Protein AF-A0A9P4H9P3-F1 (afdb_monomer_lite)

pLDDT: mean 84.31, std 19.68, range [30.16, 98.75]

Sequence (235 aa):
RPQPEQFTAPTSAATSVSHQRNEAIQPAGSAAPTTEPVLHFANYAEALAGFASREVAHNWQSPRDDQTIPKTQKDRAKYIIQLLAAFMNISACHDSDTVKSFQVRWANIANSQSAYTREQMETVCWKLLDIAIALHERGPVVLNIFDDAKLATVRKSRNFTFAERIQYICELLRLSKSRCETLLGWDDMDMTVAAPAQMISMAKTNKKQNVKRQEYLLKGRAKLKNQGEQAGDEE

Radius of gyration: 29.59 Å; chains: 1; bounding box: 88×65×74 Å

Structure (mmCIF, N/CA/C/O backbone):
data_AF-A0A9P4H9P3-F1
#
_entry.id   AF-A0A9P4H9P3-F1
#
loop_
_atom_site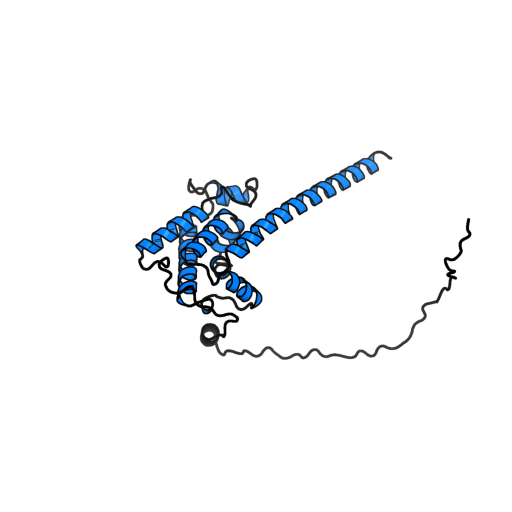.group_PDB
_atom_site.id
_atom_site.type_symbol
_atom_site.label_atom_id
_atom_site.label_alt_id
_atom_site.label_comp_id
_atom_site.label_asym_id
_atom_site.label_entity_id
_atom_site.label_seq_id
_atom_site.pdbx_PDB_ins_code
_atom_site.Cartn_x
_atom_site.Cartn_y
_atom_site.Cartn_z
_atom_site.occupancy
_atom_site.B_iso_or_equiv
_atom_site.auth_seq_id
_atom_site.auth_comp_id
_atom_site.auth_asym_id
_atom_site.auth_atom_id
_atom_site.pdbx_PDB_model_num
ATOM 1 N N . ARG A 1 1 ? 64.745 -41.785 -13.938 1.00 38.28 1 ARG A N 1
ATOM 2 C CA . ARG A 1 1 ? 64.240 -40.390 -14.028 1.00 38.28 1 ARG A CA 1
ATOM 3 C C . ARG A 1 1 ? 63.881 -40.141 -15.496 1.00 38.28 1 ARG A C 1
ATOM 5 O O . ARG A 1 1 ? 64.636 -40.633 -16.323 1.00 38.28 1 ARG A O 1
ATOM 12 N N . PRO A 1 2 ? 62.711 -39.563 -15.806 1.00 40.03 2 PRO A N 1
ATOM 13 C CA . PRO A 1 2 ? 61.792 -40.127 -16.803 1.00 40.03 2 PRO A CA 1
ATOM 14 C C . PRO A 1 2 ? 61.653 -39.289 -18.098 1.00 40.03 2 PRO A C 1
ATOM 16 O O . PRO A 1 2 ? 62.048 -38.129 -18.127 1.00 40.03 2 PRO A O 1
ATOM 19 N N . GLN A 1 3 ? 61.067 -39.905 -19.134 1.00 36.62 3 GLN A N 1
ATOM 20 C CA . GLN A 1 3 ? 60.224 -39.282 -20.185 1.00 36.62 3 GLN A CA 1
ATOM 21 C C . GLN A 1 3 ? 58.900 -38.798 -19.536 1.00 36.62 3 GLN A C 1
ATOM 23 O O . GLN A 1 3 ? 58.552 -39.384 -18.506 1.00 36.62 3 GLN A O 1
ATOM 28 N N . PRO A 1 4 ? 58.149 -37.790 -20.047 1.00 43.84 4 PRO A N 1
ATOM 29 C CA . PRO A 1 4 ? 57.174 -38.086 -21.118 1.00 43.84 4 PRO A CA 1
ATOM 30 C C . PRO A 1 4 ? 56.737 -36.928 -22.065 1.00 43.84 4 PRO A C 1
ATOM 32 O O . PRO A 1 4 ? 56.701 -35.762 -21.688 1.00 43.84 4 PRO A O 1
ATOM 35 N N . GLU A 1 5 ? 56.372 -37.352 -23.287 1.00 35.88 5 GLU A N 1
ATOM 36 C CA . GLU A 1 5 ? 55.112 -37.098 -24.038 1.00 35.88 5 GLU A CA 1
ATOM 37 C C . GLU A 1 5 ? 54.733 -35.663 -24.478 1.00 35.88 5 GLU A C 1
ATOM 39 O O . GLU A 1 5 ? 54.700 -34.741 -23.678 1.00 35.88 5 GLU A O 1
ATOM 44 N N . GLN A 1 6 ? 54.529 -35.333 -25.765 1.00 31.78 6 GLN A N 1
ATOM 45 C CA . GLN A 1 6 ? 53.664 -35.853 -26.853 1.00 31.78 6 GLN A CA 1
ATOM 46 C C . GLN A 1 6 ? 52.288 -35.152 -26.989 1.00 31.78 6 GLN A C 1
ATOM 48 O O . GLN A 1 6 ? 51.526 -35.088 -26.036 1.00 31.78 6 GLN A O 1
ATOM 53 N N . PHE A 1 7 ? 51.986 -34.767 -28.249 1.00 30.16 7 PHE A N 1
ATOM 54 C CA . PHE A 1 7 ? 50.669 -34.510 -28.887 1.00 30.16 7 PHE A CA 1
ATOM 55 C C . PHE A 1 7 ? 49.890 -33.238 -28.480 1.00 30.16 7 PHE A C 1
ATOM 57 O O . PHE A 1 7 ? 49.886 -32.853 -27.325 1.00 30.16 7 PHE A O 1
ATOM 64 N N . THR A 1 8 ? 49.124 -32.516 -29.311 1.00 34.66 8 THR A N 1
ATOM 65 C CA . THR A 1 8 ? 48.865 -32.348 -30.765 1.00 34.66 8 THR A CA 1
ATOM 66 C C . THR A 1 8 ? 47.925 -31.133 -30.861 1.00 34.66 8 THR A C 1
ATOM 68 O O . THR A 1 8 ? 47.094 -30.962 -29.971 1.00 34.66 8 THR A O 1
ATOM 71 N N . ALA A 1 9 ? 47.947 -30.352 -31.945 1.00 35.44 9 ALA A N 1
ATOM 72 C CA . ALA A 1 9 ? 46.797 -29.517 -32.317 1.00 35.44 9 ALA A CA 1
ATOM 73 C C . ALA A 1 9 ? 46.625 -29.480 -33.849 1.00 35.44 9 ALA A C 1
ATOM 75 O O . ALA A 1 9 ? 47.634 -29.465 -34.557 1.00 35.44 9 ALA A O 1
ATOM 76 N N . PRO A 1 10 ? 45.383 -29.534 -34.368 1.00 39.59 10 PRO A N 1
ATOM 77 C CA . PRO A 1 10 ? 45.119 -30.029 -35.711 1.00 39.59 10 PRO A CA 1
ATOM 78 C C . PRO A 1 10 ? 44.980 -28.945 -36.787 1.00 39.59 10 PRO A C 1
ATOM 80 O O . PRO A 1 10 ? 44.609 -27.799 -36.546 1.00 39.59 10 PRO A O 1
ATOM 83 N N . THR A 1 11 ? 45.218 -29.418 -38.006 1.00 34.34 11 THR A N 1
ATOM 84 C CA . THR A 1 11 ? 44.880 -28.892 -39.328 1.00 34.34 11 THR A CA 1
ATOM 85 C C . THR A 1 11 ? 43.468 -28.299 -39.427 1.00 34.34 11 THR A C 1
ATOM 87 O O . THR A 1 11 ? 42.489 -28.925 -39.021 1.00 34.34 11 THR A O 1
ATOM 90 N N . SER A 1 12 ? 43.326 -27.156 -40.101 1.00 33.88 12 SER A N 1
ATOM 91 C CA . SER A 1 12 ? 42.093 -26.826 -40.827 1.00 33.88 12 SER A CA 1
ATOM 92 C C . SER A 1 12 ? 42.421 -26.111 -42.128 1.00 33.88 12 SER A C 1
ATOM 94 O O . SER A 1 12 ? 42.982 -25.019 -42.151 1.00 33.88 12 SER A O 1
ATOM 96 N N . ALA A 1 13 ? 42.102 -26.815 -43.210 1.00 33.66 13 ALA A N 1
ATOM 97 C CA . ALA A 1 13 ? 42.210 -26.383 -44.585 1.00 33.66 13 ALA A CA 1
ATOM 98 C C . ALA A 1 13 ? 41.032 -25.474 -44.960 1.00 33.66 13 ALA A C 1
ATOM 100 O O . ALA A 1 13 ? 39.904 -25.652 -44.501 1.00 33.66 13 ALA A O 1
ATOM 101 N N . ALA A 1 14 ? 41.322 -24.516 -45.834 1.00 35.88 14 ALA A N 1
ATOM 102 C CA . ALA A 1 14 ? 40.352 -23.666 -46.496 1.00 35.88 14 ALA A CA 1
ATOM 103 C C . ALA A 1 14 ? 39.442 -24.479 -47.429 1.00 35.88 14 ALA A C 1
ATOM 105 O O . ALA A 1 14 ? 39.910 -25.349 -48.161 1.00 35.88 14 ALA A O 1
ATOM 106 N N . THR A 1 15 ? 38.156 -24.138 -47.485 1.00 33.69 15 THR A N 1
ATOM 107 C CA . THR A 1 15 ? 37.308 -24.418 -48.651 1.00 33.69 15 THR A CA 1
ATOM 108 C C . THR A 1 15 ? 36.252 -23.323 -48.770 1.00 33.69 15 THR A C 1
ATOM 110 O O . THR A 1 15 ? 35.366 -23.189 -47.931 1.00 33.69 15 THR A O 1
ATOM 113 N N . SER A 1 16 ? 36.392 -22.517 -49.825 1.00 35.41 16 SER A N 1
ATOM 114 C CA . SER A 1 16 ? 35.342 -21.650 -50.359 1.00 35.41 16 SER A CA 1
ATOM 115 C C . SER A 1 16 ? 34.219 -22.513 -50.919 1.00 35.41 16 SER A C 1
ATOM 117 O O . SER A 1 16 ? 34.487 -23.394 -51.733 1.00 35.41 16 SER A O 1
ATOM 119 N N . VAL A 1 17 ? 32.971 -22.223 -50.550 1.00 38.69 17 VAL A N 1
ATOM 120 C CA . VAL A 1 17 ? 31.800 -22.735 -51.269 1.00 38.69 17 VAL A CA 1
ATOM 121 C C . VAL A 1 17 ? 30.866 -21.575 -51.592 1.00 38.69 17 VAL A C 1
ATOM 123 O O . VAL A 1 17 ? 30.302 -20.908 -50.728 1.00 38.69 17 VAL A O 1
ATOM 126 N N . SER A 1 18 ? 30.762 -21.354 -52.894 1.00 38.47 18 SER A N 1
ATOM 127 C CA . SER A 1 18 ? 29.833 -20.516 -53.632 1.00 38.47 18 SER A CA 1
ATOM 128 C C . SER A 1 18 ? 28.373 -20.734 -53.228 1.00 38.47 18 SER A C 1
ATOM 130 O O . SER A 1 18 ? 27.871 -21.855 -53.236 1.00 38.47 18 SER A O 1
ATOM 132 N N . HIS A 1 19 ? 27.669 -19.637 -52.949 1.00 37.28 19 HIS A N 1
ATOM 133 C CA . HIS A 1 19 ? 26.210 -19.597 -52.904 1.00 37.28 19 HIS A CA 1
ATOM 134 C C . HIS A 1 19 ? 25.647 -19.606 -54.327 1.00 37.28 19 HIS A C 1
ATOM 136 O O . HIS A 1 19 ? 25.832 -18.646 -55.076 1.00 37.28 19 HIS A O 1
ATOM 142 N N . GLN A 1 20 ? 24.907 -20.657 -54.679 1.00 38.72 20 GLN A N 1
ATOM 143 C CA . GLN A 1 20 ? 23.994 -20.632 -55.816 1.00 38.72 20 GLN A CA 1
ATOM 144 C C . GLN A 1 20 ? 22.616 -21.156 -55.397 1.00 38.72 20 GLN A C 1
ATOM 146 O O . GLN A 1 20 ? 22.476 -22.209 -54.784 1.00 38.72 20 GLN A O 1
ATOM 151 N N . ARG A 1 21 ? 21.622 -20.317 -55.700 1.00 37.53 21 ARG A N 1
ATOM 152 C CA . ARG A 1 21 ? 20.172 -20.460 -55.533 1.00 37.53 21 ARG A CA 1
ATOM 153 C C . ARG A 1 21 ? 19.613 -21.742 -56.164 1.00 37.53 21 ARG A C 1
ATOM 155 O O . ARG A 1 21 ? 19.908 -21.991 -57.327 1.00 37.53 21 ARG A O 1
ATOM 162 N N . ASN A 1 22 ? 18.683 -22.409 -55.476 1.00 38.59 22 ASN A N 1
ATOM 163 C CA . ASN A 1 22 ? 17.251 -22.505 -55.830 1.00 38.59 22 ASN A CA 1
ATOM 164 C C . ASN A 1 22 ? 16.620 -23.720 -55.134 1.00 38.59 22 ASN A C 1
ATOM 166 O 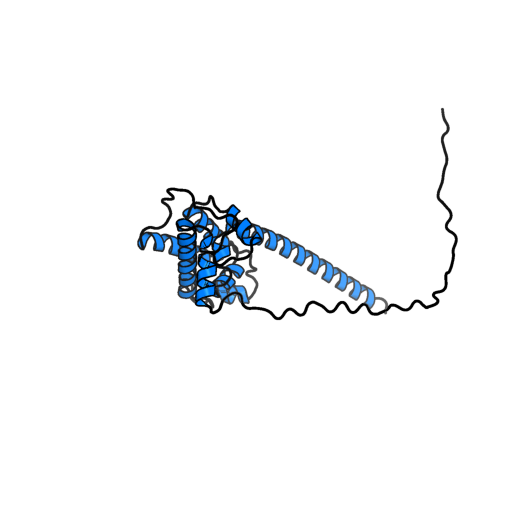O . ASN A 1 22 ? 16.807 -24.834 -55.601 1.00 38.59 22 ASN A O 1
ATOM 170 N N . GLU A 1 23 ? 15.776 -23.494 -54.126 1.00 38.56 23 GLU A N 1
ATOM 171 C CA . GLU A 1 23 ? 14.644 -24.383 -53.844 1.00 38.56 23 GLU A CA 1
ATOM 172 C C . GLU A 1 23 ? 13.423 -23.532 -53.486 1.00 38.56 23 GLU A C 1
ATOM 174 O O . GLU A 1 23 ? 13.488 -22.591 -52.691 1.00 38.56 23 GLU A O 1
ATOM 179 N N . ALA A 1 24 ? 12.318 -23.817 -54.170 1.00 43.28 24 ALA A N 1
ATOM 180 C CA . ALA A 1 24 ? 11.057 -23.111 -54.059 1.00 43.28 24 ALA A CA 1
ATOM 181 C C . ALA A 1 24 ? 10.396 -23.415 -52.708 1.00 43.28 24 ALA A C 1
ATOM 183 O O . ALA A 1 24 ? 9.881 -24.509 -52.487 1.00 43.28 24 ALA A O 1
ATOM 184 N N . ILE A 1 25 ? 10.374 -22.426 -51.815 1.00 49.50 25 ILE A N 1
ATOM 185 C CA . ILE A 1 25 ? 9.568 -22.473 -50.595 1.00 49.50 25 ILE A CA 1
ATOM 186 C C . ILE A 1 25 ? 8.125 -22.151 -50.993 1.00 49.50 25 ILE A C 1
ATOM 188 O O . ILE A 1 25 ? 7.795 -21.015 -51.336 1.00 49.50 25 ILE A O 1
ATOM 192 N N . GLN A 1 26 ? 7.268 -23.170 -50.970 1.00 50.75 26 GLN A N 1
ATOM 193 C CA . GLN A 1 26 ? 5.818 -22.996 -51.005 1.00 50.75 26 GLN A CA 1
ATOM 194 C C . GLN A 1 26 ? 5.395 -22.151 -49.789 1.00 50.75 26 GLN A C 1
ATOM 196 O O . GLN A 1 26 ? 5.819 -22.462 -48.672 1.00 50.75 26 GLN A O 1
ATOM 201 N N . PRO A 1 27 ? 4.562 -21.106 -49.938 1.00 44.38 27 PRO A N 1
ATOM 202 C CA . PRO A 1 27 ? 4.007 -20.425 -48.783 1.00 44.38 27 PRO A CA 1
ATOM 203 C C . PRO A 1 27 ? 2.946 -21.340 -48.164 1.00 44.38 27 PRO A C 1
ATOM 205 O O . PRO A 1 27 ? 1.804 -21.389 -48.617 1.00 44.38 27 PRO A O 1
ATOM 208 N N . ALA A 1 28 ? 3.325 -22.081 -47.123 1.00 47.94 28 ALA A N 1
ATOM 209 C CA . ALA A 1 28 ? 2.364 -22.685 -46.216 1.00 47.94 28 ALA A CA 1
ATOM 210 C C . ALA A 1 28 ? 1.629 -21.541 -45.507 1.00 47.94 28 ALA A C 1
ATOM 212 O O . ALA A 1 28 ? 2.094 -20.994 -44.507 1.00 47.94 28 ALA A O 1
ATOM 213 N N . GLY A 1 29 ? 0.499 -21.135 -46.085 1.00 50.03 29 GLY A N 1
ATOM 214 C CA . GLY A 1 29 ? -0.463 -20.237 -45.471 1.00 50.03 29 GLY A CA 1
ATOM 215 C C . GLY A 1 29 ? -1.032 -20.889 -44.218 1.00 50.03 29 GLY A C 1
ATOM 216 O O . GLY A 1 29 ? -2.094 -21.499 -44.254 1.00 50.03 29 GLY A O 1
ATOM 217 N N . SER A 1 30 ? -0.320 -20.760 -43.101 1.00 55.25 30 SER A N 1
ATOM 218 C CA . SER A 1 30 ? -0.895 -20.930 -41.774 1.00 55.25 30 SER A CA 1
ATOM 219 C C . SER A 1 30 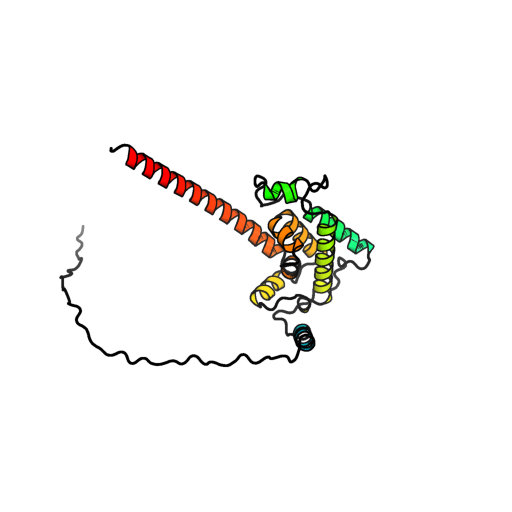? -1.825 -19.743 -41.541 1.00 55.25 30 SER A C 1
ATOM 221 O O . SER A 1 30 ? -1.426 -18.738 -40.951 1.00 55.25 30 SER A O 1
ATOM 223 N N . ALA A 1 31 ? -3.052 -19.829 -42.057 1.00 60.16 31 ALA A N 1
ATOM 224 C CA . ALA A 1 31 ? -4.117 -18.919 -41.671 1.00 60.16 31 ALA A CA 1
ATOM 225 C C . ALA A 1 31 ? -4.259 -19.004 -40.145 1.00 60.16 31 ALA A C 1
ATOM 227 O O . ALA A 1 31 ? -4.618 -20.049 -39.603 1.00 60.16 31 ALA A O 1
ATOM 228 N N . ALA A 1 32 ? -3.896 -17.926 -39.449 1.00 65.31 32 ALA A N 1
ATOM 229 C CA . ALA A 1 32 ? -4.117 -17.821 -38.017 1.00 65.31 32 ALA A CA 1
ATOM 230 C C . ALA A 1 32 ? -5.619 -18.021 -37.749 1.00 65.31 32 ALA A C 1
ATOM 232 O O . ALA A 1 32 ? -6.426 -17.414 -38.463 1.00 65.31 32 ALA A O 1
ATOM 233 N N . PRO A 1 33 ? -6.018 -18.850 -36.766 1.00 64.56 33 PRO A N 1
ATOM 234 C CA . PRO A 1 33 ? -7.423 -19.015 -36.427 1.00 64.56 33 PRO A CA 1
ATOM 235 C C . PRO A 1 33 ? -7.982 -17.648 -36.033 1.00 64.56 33 PRO A C 1
ATOM 237 O O . PRO A 1 33 ? -7.647 -17.089 -34.992 1.00 64.56 33 PRO A O 1
ATOM 240 N N . THR A 1 34 ? -8.790 -17.077 -36.923 1.00 62.41 34 THR A N 1
ATOM 241 C CA . THR A 1 34 ? -9.450 -15.787 -36.730 1.00 62.41 34 THR A CA 1
ATOM 242 C C . THR A 1 34 ? -10.750 -16.059 -35.989 1.00 62.41 34 THR A C 1
ATOM 244 O O . THR A 1 34 ? -11.841 -15.951 -36.537 1.00 62.41 34 THR A O 1
ATOM 247 N N . THR A 1 35 ? -10.640 -16.539 -34.752 1.00 80.62 35 THR A N 1
ATOM 248 C CA . THR A 1 35 ? -11.811 -16.705 -33.897 1.00 80.62 35 THR A CA 1
ATOM 249 C C . THR A 1 35 ? -12.200 -15.316 -33.419 1.00 80.62 35 THR A C 1
ATOM 251 O O . THR A 1 35 ? -11.445 -14.683 -32.678 1.00 80.62 35 THR A O 1
ATOM 254 N N . GLU A 1 36 ? -13.343 -14.813 -33.882 1.00 84.94 36 GLU A N 1
ATOM 255 C CA . GLU A 1 36 ? -13.878 -13.563 -33.354 1.00 84.94 36 GLU A CA 1
ATOM 256 C C . GLU A 1 36 ? -14.053 -13.680 -31.831 1.00 84.94 36 GLU A C 1
ATOM 258 O O . GLU A 1 36 ? -14.458 -14.736 -31.331 1.00 84.94 36 GLU A O 1
ATOM 263 N N . PRO A 1 37 ? -13.713 -12.630 -31.066 1.00 88.19 37 PRO A N 1
ATOM 264 C CA . PRO A 1 37 ? -13.823 -12.669 -29.617 1.00 88.19 37 PRO A CA 1
ATOM 265 C C . PRO A 1 37 ? -15.297 -12.785 -29.202 1.00 88.19 37 PRO A C 1
ATOM 267 O O . PRO A 1 37 ? -16.096 -11.885 -29.450 1.00 88.19 37 PRO A O 1
ATOM 270 N N . VAL A 1 38 ? -15.650 -13.886 -28.535 1.00 93.56 38 VAL A N 1
ATOM 271 C CA . VAL A 1 38 ? -16.989 -14.112 -27.970 1.00 93.56 38 VAL A CA 1
ATOM 272 C C . VAL A 1 38 ? -17.018 -13.631 -26.520 1.00 93.56 38 VAL A C 1
ATOM 274 O O . VAL A 1 38 ? -16.147 -13.982 -25.722 1.00 93.56 38 VAL A O 1
ATOM 277 N N . LEU A 1 39 ? -18.027 -12.831 -26.167 1.00 94.56 39 LEU A N 1
ATOM 278 C CA . LEU A 1 39 ? -18.226 -12.373 -24.792 1.00 94.56 39 LEU A CA 1
ATOM 279 C C . LEU A 1 39 ? -18.685 -13.530 -23.899 1.00 94.56 39 LEU A C 1
ATOM 281 O O . LEU A 1 39 ? -19.618 -14.252 -24.235 1.00 94.56 39 LEU A O 1
ATOM 285 N N . HIS A 1 40 ? -18.044 -13.671 -22.739 1.00 94.94 40 HIS A N 1
ATOM 286 C CA . HIS A 1 40 ? -18.434 -14.664 -21.736 1.00 94.94 40 HIS A CA 1
ATOM 287 C C . HIS A 1 40 ? -19.634 -14.216 -20.885 1.00 94.94 40 HIS A C 1
ATOM 289 O O . HIS A 1 40 ? -20.427 -15.049 -20.465 1.00 94.94 40 HIS A O 1
ATOM 295 N N . PHE A 1 41 ? -19.776 -12.908 -20.649 1.00 96.88 41 PHE A N 1
ATOM 296 C CA . PHE A 1 41 ? -20.855 -12.317 -19.852 1.00 96.88 41 PHE A CA 1
ATOM 297 C C . PHE A 1 41 ? -21.752 -11.443 -20.729 1.00 96.88 41 PHE A C 1
ATOM 299 O O . PHE A 1 41 ? -21.256 -10.757 -21.626 1.00 96.88 41 PHE A O 1
ATOM 306 N N . ALA A 1 42 ? -23.053 -11.405 -20.437 1.00 96.69 42 ALA A N 1
ATOM 307 C CA . ALA A 1 42 ? -24.010 -10.588 -21.178 1.00 96.69 42 ALA A CA 1
ATOM 308 C C . ALA A 1 42 ? -23.948 -9.100 -20.791 1.00 96.69 42 ALA A C 1
ATOM 310 O O . ALA A 1 42 ? -24.338 -8.236 -21.576 1.00 96.69 42 ALA A O 1
ATOM 311 N N . ASN A 1 43 ? -23.495 -8.781 -19.573 1.00 97.12 43 ASN A N 1
ATOM 312 C CA . ASN A 1 43 ? -23.385 -7.407 -19.078 1.00 97.12 43 ASN A CA 1
ATOM 313 C C . ASN A 1 43 ? -22.395 -7.278 -17.903 1.00 97.12 43 ASN A C 1
ATOM 315 O O . ASN A 1 43 ? -21.879 -8.259 -17.369 1.00 97.12 43 ASN A O 1
ATOM 319 N N . TYR A 1 44 ? -22.148 -6.035 -17.480 1.00 96.19 44 TYR A N 1
ATOM 320 C CA . TYR A 1 44 ? -21.215 -5.723 -16.395 1.00 96.19 44 TYR A CA 1
ATOM 321 C C . TYR A 1 44 ? -21.648 -6.270 -15.025 1.00 96.19 44 TYR A C 1
ATOM 323 O O . TYR A 1 44 ? -20.800 -6.702 -14.249 1.00 96.19 44 TYR A O 1
ATOM 331 N N . ALA A 1 45 ? -22.949 -6.285 -14.718 1.00 97.31 45 ALA A N 1
ATOM 332 C CA . ALA A 1 45 ? -23.435 -6.801 -13.438 1.00 97.31 45 ALA A CA 1
ATOM 333 C C . ALA A 1 45 ? -23.180 -8.312 -13.312 1.00 97.31 45 ALA A C 1
ATOM 335 O O . ALA A 1 45 ? -22.749 -8.777 -12.258 1.00 97.31 45 ALA A O 1
ATOM 336 N N . GLU A 1 46 ? -23.369 -9.062 -14.399 1.00 97.31 46 GLU A N 1
ATOM 337 C CA . GLU A 1 46 ? -23.036 -10.486 -14.467 1.00 97.31 46 GLU A CA 1
ATOM 338 C C . GLU A 1 46 ? -21.524 -10.724 -14.340 1.00 97.31 46 GLU A C 1
ATOM 340 O O . GLU A 1 46 ? -21.102 -11.589 -13.574 1.00 97.31 46 GLU A O 1
ATOM 345 N N . ALA A 1 47 ? -20.698 -9.901 -14.996 1.00 95.56 47 ALA A N 1
ATOM 346 C CA . ALA A 1 47 ? -19.243 -9.969 -14.856 1.00 95.56 47 ALA A CA 1
ATOM 347 C C . ALA A 1 47 ? -18.780 -9.713 -13.407 1.00 95.56 47 ALA A C 1
ATOM 349 O O . ALA A 1 47 ? -17.900 -10.412 -12.902 1.00 95.56 47 ALA A O 1
ATOM 350 N N . LEU A 1 48 ? -19.394 -8.751 -12.708 1.00 92.81 48 LEU A N 1
ATOM 351 C CA . LEU A 1 48 ? -19.129 -8.498 -11.288 1.00 92.81 48 LEU A CA 1
ATOM 352 C C . LEU A 1 48 ? -19.576 -9.657 -10.392 1.00 92.81 48 LEU A C 1
ATOM 354 O O . LEU A 1 48 ? -18.867 -10.001 -9.446 1.00 92.81 48 LEU A O 1
ATOM 358 N N . ALA A 1 49 ? -20.725 -10.271 -10.685 1.00 93.56 49 ALA A N 1
ATOM 359 C CA . ALA A 1 49 ? -21.194 -11.446 -9.957 1.00 93.56 49 ALA A CA 1
ATOM 360 C C . ALA A 1 49 ? -20.222 -12.623 -10.135 1.00 93.56 49 ALA A C 1
ATOM 362 O O . ALA A 1 49 ? -19.798 -13.212 -9.141 1.00 93.56 49 ALA A O 1
ATOM 363 N N . GLY A 1 50 ? -19.788 -12.887 -11.373 1.00 93.00 50 GLY A N 1
ATOM 364 C CA . GLY A 1 50 ? -18.774 -13.899 -11.676 1.00 93.00 50 GLY A CA 1
ATOM 365 C C . GLY A 1 50 ? -17.437 -13.621 -10.984 1.00 93.00 50 GLY A C 1
ATOM 366 O O . GLY A 1 50 ? -16.810 -14.532 -10.446 1.00 93.00 50 GLY A O 1
ATOM 367 N N . PHE A 1 51 ? -17.022 -12.353 -10.913 1.00 90.38 51 PHE A N 1
ATOM 368 C CA . PHE A 1 51 ? -15.833 -11.943 -10.167 1.00 90.38 51 PHE A CA 1
ATOM 369 C C . PHE A 1 51 ? -15.961 -12.188 -8.656 1.00 90.38 51 PHE A C 1
ATOM 371 O O . PHE A 1 51 ? -15.001 -12.633 -8.020 1.00 90.38 51 PHE A O 1
ATOM 378 N N . ALA A 1 52 ? -17.126 -11.904 -8.071 1.00 88.12 52 ALA A N 1
ATOM 379 C CA . ALA A 1 52 ? -17.382 -12.104 -6.647 1.00 88.12 52 ALA A CA 1
ATOM 380 C C . ALA A 1 52 ? -17.429 -13.592 -6.260 1.00 88.12 52 ALA A C 1
ATOM 382 O O . ALA A 1 52 ? -17.033 -13.941 -5.149 1.00 88.12 52 ALA A O 1
ATOM 383 N N . SER A 1 53 ? -17.871 -14.463 -7.173 1.00 89.12 53 SER A N 1
ATOM 384 C CA . SER A 1 53 ? -17.927 -15.918 -6.978 1.00 89.12 53 SER A CA 1
ATOM 385 C C . SER A 1 53 ? -16.689 -16.664 -7.481 1.00 89.12 53 SER A C 1
ATOM 387 O O . SER A 1 53 ? -16.706 -17.894 -7.539 1.00 89.12 53 SER A O 1
ATOM 389 N N . ARG A 1 54 ? -15.633 -15.954 -7.896 1.00 91.56 54 ARG A N 1
ATOM 390 C CA . ARG A 1 54 ? -14.456 -16.588 -8.496 1.00 91.56 54 ARG A CA 1
ATOM 391 C C . ARG A 1 54 ? -13.718 -17.473 -7.496 1.00 91.56 54 ARG A C 1
ATOM 393 O O . ARG A 1 54 ? -13.601 -17.147 -6.312 1.00 91.56 54 ARG A O 1
ATOM 400 N N . GLU A 1 55 ? -13.128 -18.548 -8.003 1.00 90.69 55 GLU A N 1
ATOM 401 C CA . GLU A 1 55 ? -12.155 -19.311 -7.237 1.00 90.69 55 GLU A CA 1
ATOM 402 C C . GLU A 1 55 ? -10.852 -18.512 -7.146 1.00 90.69 55 GLU A C 1
ATOM 404 O O . GLU A 1 55 ? -10.273 -18.109 -8.153 1.00 90.69 55 GLU A O 1
ATOM 409 N N . VAL A 1 56 ? -10.400 -18.244 -5.922 1.00 90.25 56 VAL A N 1
ATOM 410 C CA . VAL A 1 56 ? -9.134 -17.550 -5.689 1.00 90.25 56 VAL A CA 1
ATOM 411 C C . VAL A 1 56 ? -8.084 -18.578 -5.335 1.00 90.25 56 VAL A C 1
ATOM 413 O O . VAL A 1 56 ? -8.112 -19.163 -4.245 1.00 90.25 56 VAL A O 1
ATOM 416 N N . ALA A 1 57 ? -7.132 -18.765 -6.250 1.00 81.56 57 ALA A N 1
ATOM 417 C CA . ALA A 1 57 ? -5.951 -19.564 -5.995 1.00 81.56 57 ALA A CA 1
ATOM 418 C C . ALA A 1 57 ? -5.328 -19.122 -4.666 1.00 81.56 57 ALA A C 1
ATOM 420 O O . ALA A 1 57 ? -5.116 -17.935 -4.407 1.00 81.56 57 ALA A O 1
ATOM 421 N N . HIS A 1 58 ? -5.064 -20.095 -3.795 1.00 83.81 58 HIS A N 1
ATOM 422 C CA . HIS A 1 58 ? -4.504 -19.860 -2.469 1.00 83.81 58 HIS A CA 1
ATOM 423 C C . HIS A 1 58 ? -5.382 -19.083 -1.486 1.00 83.81 58 HIS A C 1
ATOM 425 O O . HIS A 1 58 ? -4.815 -18.477 -0.573 1.00 83.81 58 HIS A O 1
ATOM 431 N N . ASN A 1 59 ? -6.711 -19.136 -1.607 1.00 87.75 59 ASN A N 1
ATOM 432 C CA . ASN A 1 59 ? -7.609 -18.542 -0.620 1.00 87.75 59 ASN A CA 1
ATOM 433 C C . ASN A 1 59 ? -7.206 -18.916 0.824 1.00 87.75 59 ASN A C 1
ATOM 435 O O . ASN A 1 59 ? -6.760 -20.036 1.104 1.00 87.75 59 ASN A O 1
ATOM 439 N N . TRP A 1 60 ? -7.286 -17.948 1.733 1.00 90.62 60 TRP A N 1
ATOM 440 C CA . TRP A 1 60 ? -6.856 -18.097 3.121 1.00 90.62 60 TRP A CA 1
ATOM 441 C C . TRP A 1 60 ? -7.704 -17.225 4.041 1.00 90.62 60 TRP A C 1
ATOM 443 O O . TRP A 1 60 ? -8.228 -16.193 3.631 1.00 90.62 60 TRP A O 1
ATOM 453 N N . GLN A 1 61 ? -7.814 -17.652 5.295 1.00 85.81 61 GLN A N 1
ATOM 454 C CA . GLN A 1 61 ? -8.384 -16.848 6.370 1.00 85.81 61 GLN A CA 1
ATOM 455 C C . GLN A 1 61 ? -7.250 -16.287 7.219 1.00 85.81 61 GLN A C 1
ATOM 457 O O . GLN A 1 61 ? -6.265 -16.992 7.464 1.00 85.81 61 GLN A O 1
ATOM 462 N N . SER A 1 62 ? -7.383 -15.029 7.640 1.00 82.19 62 SER A N 1
ATOM 463 C CA . SER A 1 62 ? -6.463 -14.417 8.600 1.00 82.19 62 SER A CA 1
ATOM 464 C C . SER A 1 62 ? -6.354 -15.233 9.887 1.00 82.19 62 SER A C 1
ATOM 466 O O . SER A 1 62 ? -7.250 -16.035 10.181 1.00 82.19 62 SER A O 1
ATOM 468 N N . PRO A 1 63 ? -5.273 -15.033 10.671 1.00 85.88 63 PRO A N 1
ATOM 469 C CA . PRO A 1 63 ? -5.143 -15.639 11.989 1.00 85.88 63 PRO A CA 1
ATOM 470 C C . PRO A 1 63 ? -6.438 -15.484 12.796 1.00 85.88 63 PRO A C 1
ATOM 472 O O . PRO A 1 63 ? -6.985 -14.383 12.901 1.00 85.88 63 PRO A O 1
ATOM 475 N N . ARG A 1 64 ? -6.949 -16.602 13.327 1.00 75.94 64 ARG A N 1
ATOM 476 C CA . ARG A 1 64 ? -8.158 -16.596 14.160 1.00 75.94 64 ARG A CA 1
ATOM 477 C C . ARG A 1 64 ? -7.908 -15.751 15.411 1.00 75.94 64 ARG A C 1
ATOM 479 O O . ARG A 1 64 ? -6.805 -15.756 15.949 1.00 75.94 64 ARG A O 1
ATOM 486 N N . ASP A 1 65 ? -8.944 -15.039 15.845 1.00 86.06 65 ASP A N 1
ATOM 487 C CA . ASP A 1 65 ? -8.965 -14.233 17.074 1.00 86.06 65 ASP A CA 1
ATOM 488 C C . ASP A 1 65 ? -8.005 -13.033 17.115 1.00 86.06 65 ASP A C 1
ATOM 490 O O . ASP A 1 65 ? -7.595 -12.589 18.190 1.00 86.06 65 ASP A O 1
ATOM 494 N N . ASP A 1 66 ? -7.703 -12.446 15.957 1.00 91.88 66 ASP A N 1
ATOM 495 C CA . ASP A 1 66 ? -6.934 -11.208 15.867 1.00 91.88 66 ASP A CA 1
ATOM 496 C C . ASP A 1 66 ? -7.681 -10.010 16.491 1.00 91.88 66 ASP A C 1
ATOM 498 O O . ASP A 1 66 ? -8.518 -9.352 15.868 1.00 91.88 66 ASP A O 1
ATOM 502 N N . GLN A 1 67 ? -7.351 -9.699 17.747 1.00 93.88 67 GLN A N 1
ATOM 503 C CA . GLN A 1 67 ? -7.943 -8.580 18.489 1.00 93.88 67 GLN A CA 1
ATOM 504 C C . GLN A 1 67 ? -7.460 -7.204 18.017 1.00 93.88 67 GLN A C 1
ATOM 506 O O . GLN A 1 67 ? -7.914 -6.189 18.547 1.00 93.88 67 GLN A O 1
ATOM 511 N N . THR A 1 68 ? -6.547 -7.148 17.044 1.00 96.31 68 THR A N 1
ATOM 512 C CA . THR A 1 68 ? -6.034 -5.885 16.507 1.00 96.31 68 THR A CA 1
ATOM 513 C C . THR A 1 68 ? -6.884 -5.334 15.361 1.00 96.31 68 THR A C 1
ATOM 515 O O . THR A 1 68 ? -6.706 -4.185 14.966 1.00 96.31 68 THR A O 1
ATOM 518 N N . ILE A 1 69 ? -7.868 -6.090 14.864 1.00 96.88 69 ILE A N 1
ATOM 519 C CA . ILE A 1 69 ? -8.841 -5.576 13.892 1.00 96.88 69 ILE A CA 1
ATOM 520 C C . ILE A 1 69 ? -9.724 -4.511 14.580 1.00 96.88 69 ILE A C 1
ATOM 522 O O . ILE A 1 69 ? -10.336 -4.794 15.616 1.00 96.88 69 ILE A O 1
ATOM 526 N N . PRO A 1 70 ? -9.820 -3.276 14.046 1.00 97.19 70 PRO A N 1
ATOM 527 C CA . PRO A 1 70 ? -10.548 -2.193 14.695 1.00 97.19 70 PRO A CA 1
ATOM 528 C C . PRO A 1 70 ? -12.059 -2.436 14.649 1.00 97.19 70 PRO A C 1
ATOM 530 O O . PRO A 1 70 ? -12.663 -2.487 13.579 1.00 97.19 70 PRO A O 1
ATOM 533 N N . LYS A 1 71 ? -12.685 -2.513 15.827 1.00 95.88 71 LYS A N 1
ATOM 534 C CA . LYS A 1 71 ? -14.132 -2.763 15.977 1.00 95.88 71 LYS A CA 1
ATOM 535 C C . LYS A 1 71 ? -14.959 -1.482 16.086 1.00 95.88 71 LYS A C 1
ATOM 537 O O . LYS A 1 71 ? -16.169 -1.506 15.893 1.00 95.88 71 LYS A O 1
ATOM 542 N N . THR A 1 72 ? -14.319 -0.358 16.411 1.00 97.75 72 THR A N 1
ATOM 543 C CA . THR A 1 72 ? -14.989 0.931 16.621 1.00 97.75 72 THR A CA 1
ATOM 544 C C . THR A 1 72 ? -14.403 2.020 15.733 1.00 97.75 72 THR A C 1
ATOM 546 O O . THR A 1 72 ? -13.244 1.952 15.316 1.00 97.75 72 THR A O 1
ATOM 549 N N . GLN A 1 73 ? -15.174 3.084 15.500 1.00 97.44 73 GLN A N 1
ATOM 550 C CA . GLN A 1 73 ? -14.690 4.252 14.759 1.00 97.44 73 GLN A CA 1
ATOM 551 C C . GLN A 1 73 ? -13.473 4.905 15.432 1.00 97.44 73 GLN A C 1
ATOM 553 O O . GLN A 1 73 ? -12.554 5.365 14.755 1.00 97.44 73 GLN A O 1
ATOM 558 N N . LYS A 1 74 ? -13.426 4.891 16.769 1.00 97.75 74 LYS A N 1
ATOM 559 C CA . LYS A 1 74 ? -12.284 5.393 17.542 1.00 97.75 74 LYS A CA 1
ATOM 560 C C . LYS A 1 74 ? -11.022 4.570 17.284 1.00 97.75 74 LYS A C 1
ATOM 562 O O . LYS A 1 74 ? -9.939 5.139 17.189 1.00 97.75 74 LYS A O 1
ATOM 567 N N . ASP A 1 75 ? -11.146 3.251 17.159 1.00 97.31 75 ASP A N 1
ATOM 568 C CA . ASP A 1 75 ? -10.003 2.385 16.857 1.00 97.31 75 ASP A CA 1
ATOM 569 C C . ASP A 1 75 ? -9.537 2.548 15.413 1.00 97.31 75 ASP A C 1
ATOM 571 O O . ASP A 1 75 ? -8.334 2.641 15.172 1.00 97.31 75 ASP A O 1
ATOM 575 N N . ARG A 1 76 ? -10.472 2.697 14.466 1.00 98.38 76 ARG A N 1
ATOM 576 C CA . ARG A 1 76 ? -10.142 3.041 13.075 1.00 98.38 76 ARG A CA 1
ATOM 577 C C . ARG A 1 76 ? -9.339 4.338 13.005 1.00 98.38 76 ARG A C 1
ATOM 579 O O . ARG A 1 76 ? -8.267 4.351 12.408 1.00 98.38 76 ARG A O 1
ATOM 586 N N . ALA A 1 77 ? -9.779 5.386 13.704 1.00 98.19 77 ALA A N 1
ATOM 587 C CA . ALA A 1 77 ? -9.077 6.669 13.742 1.00 98.19 77 ALA A CA 1
ATOM 588 C C . ALA A 1 77 ? -7.616 6.546 14.223 1.00 98.19 77 ALA A C 1
ATOM 590 O O . ALA A 1 77 ? -6.737 7.212 13.680 1.00 98.19 77 ALA A O 1
ATOM 591 N N . LYS A 1 78 ? -7.314 5.652 15.179 1.00 98.25 78 LYS A N 1
ATOM 592 C CA . LYS A 1 78 ? -5.925 5.400 15.617 1.00 98.25 78 LYS A CA 1
ATOM 593 C C . LYS A 1 78 ? -5.050 4.858 14.485 1.00 98.25 78 LYS A C 1
ATOM 595 O O . LYS A 1 78 ? -3.881 5.228 14.397 1.00 98.25 78 LYS A O 1
ATOM 600 N N . TYR A 1 79 ? -5.586 3.977 13.642 1.00 98.56 79 TYR A N 1
ATOM 601 C CA . TYR A 1 79 ? -4.857 3.451 12.486 1.00 98.56 79 TYR A CA 1
ATOM 602 C C . TYR 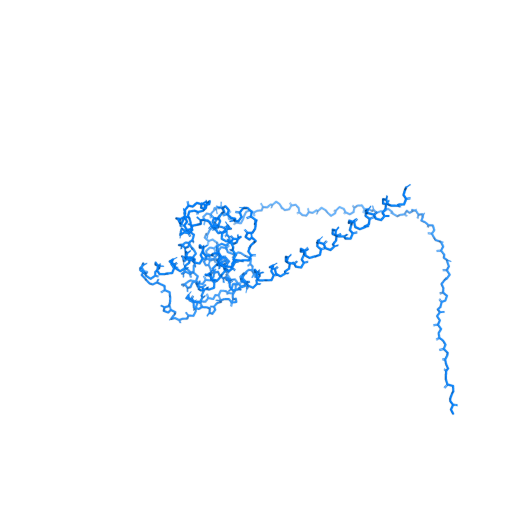A 1 79 ? -4.712 4.493 11.379 1.00 98.56 79 TYR A C 1
ATOM 604 O O . TYR A 1 79 ? -3.639 4.598 10.791 1.00 98.56 79 TYR A O 1
ATOM 612 N N . ILE A 1 80 ? -5.735 5.318 11.152 1.00 98.56 80 ILE A N 1
ATOM 613 C CA . ILE A 1 80 ? -5.662 6.428 10.194 1.00 98.56 80 ILE A CA 1
ATOM 614 C C . ILE A 1 80 ? -4.580 7.428 10.583 1.00 98.56 80 ILE A C 1
ATOM 616 O O . ILE A 1 80 ? -3.769 7.788 9.738 1.00 98.56 80 ILE A O 1
ATOM 620 N N . ILE A 1 81 ? -4.494 7.814 11.859 1.00 98.44 81 ILE A N 1
ATOM 621 C CA . ILE A 1 81 ? -3.433 8.709 12.343 1.00 98.44 81 ILE A CA 1
ATOM 622 C C . ILE A 1 81 ? -2.045 8.111 12.071 1.00 98.44 81 ILE A C 1
ATOM 624 O O . ILE A 1 81 ? -1.151 8.822 11.617 1.00 98.44 81 ILE A O 1
ATOM 628 N N . GLN A 1 82 ? -1.861 6.806 12.304 1.00 98.44 82 GLN A N 1
ATOM 629 C CA . GLN A 1 82 ? -0.593 6.120 12.029 1.00 98.44 82 GLN A CA 1
ATOM 630 C C . GLN A 1 82 ? -0.253 6.102 10.534 1.00 98.44 82 GLN A C 1
ATOM 632 O O . GLN A 1 82 ? 0.869 6.449 10.159 1.00 98.44 82 GLN A O 1
ATOM 637 N N . LEU A 1 83 ? -1.216 5.726 9.688 1.00 98.62 83 LEU A N 1
ATOM 638 C CA . LEU A 1 83 ? -1.053 5.690 8.235 1.00 98.62 83 LEU A CA 1
ATOM 639 C C . LEU A 1 83 ? -0.749 7.082 7.684 1.00 98.62 83 LEU A C 1
ATOM 641 O O . LEU A 1 83 ? 0.215 7.238 6.943 1.00 98.62 83 LEU A O 1
ATOM 645 N N . LEU A 1 84 ? -1.502 8.101 8.102 1.00 98.19 84 LEU A N 1
ATOM 646 C CA . LEU A 1 84 ? -1.324 9.480 7.661 1.00 98.19 84 LEU A CA 1
ATOM 647 C C . LEU A 1 84 ? 0.034 10.037 8.098 1.00 98.19 84 LEU A C 1
ATOM 649 O O . LEU A 1 84 ? 0.754 10.620 7.286 1.00 98.19 84 LEU A O 1
ATOM 653 N N . ALA A 1 85 ? 0.438 9.794 9.349 1.00 97.56 85 ALA A N 1
ATOM 654 C CA . ALA A 1 85 ? 1.763 10.177 9.830 1.00 97.56 85 ALA A CA 1
ATOM 655 C C . ALA A 1 85 ? 2.877 9.519 8.998 1.00 97.56 85 ALA A C 1
ATOM 657 O O . ALA A 1 85 ? 3.844 10.183 8.626 1.00 97.56 85 ALA A O 1
ATOM 658 N N . ALA A 1 86 ? 2.737 8.236 8.651 1.00 97.75 86 ALA A N 1
ATOM 659 C CA . ALA A 1 86 ? 3.673 7.540 7.772 1.00 97.75 86 ALA A CA 1
ATOM 660 C C . ALA A 1 86 ? 3.665 8.097 6.334 1.00 97.75 86 ALA A C 1
ATOM 662 O O . ALA A 1 86 ? 4.725 8.280 5.731 1.00 97.75 86 ALA A O 1
ATOM 663 N N . PHE A 1 87 ? 2.483 8.413 5.804 1.00 96.94 87 PHE A N 1
ATOM 664 C CA . PHE A 1 87 ? 2.283 8.966 4.465 1.00 96.94 87 PHE A CA 1
ATOM 665 C C . PHE A 1 87 ? 2.953 10.334 4.307 1.00 96.94 87 PHE A C 1
ATOM 667 O O . PHE A 1 87 ? 3.589 10.598 3.288 1.00 96.94 87 PHE A O 1
ATOM 674 N N . MET A 1 88 ? 2.885 11.179 5.335 1.00 95.12 88 MET A N 1
ATOM 675 C CA . MET A 1 88 ? 3.493 12.514 5.343 1.00 95.12 88 MET A CA 1
ATOM 676 C C . MET A 1 88 ? 4.994 12.491 5.668 1.00 95.12 88 MET A C 1
ATOM 678 O O . MET A 1 88 ? 5.715 13.436 5.358 1.00 95.12 88 MET A O 1
ATOM 682 N N . ASN A 1 89 ? 5.486 11.425 6.298 1.00 93.62 89 ASN A N 1
ATOM 683 C CA . ASN A 1 89 ? 6.869 11.338 6.748 1.00 93.62 89 ASN A CA 1
ATOM 684 C C . ASN A 1 89 ? 7.826 11.020 5.586 1.00 93.62 89 ASN A C 1
ATOM 686 O O . ASN A 1 89 ? 7.724 9.965 4.961 1.00 93.62 89 ASN A O 1
ATOM 690 N N . ILE A 1 90 ? 8.777 11.921 5.332 1.00 92.25 90 ILE A N 1
ATOM 691 C CA . ILE A 1 90 ? 9.795 11.812 4.274 1.00 92.25 90 ILE A CA 1
ATOM 692 C C . ILE A 1 90 ? 11.187 11.402 4.785 1.00 92.25 90 ILE A C 1
ATOM 694 O O . ILE A 1 90 ? 12.097 11.239 3.979 1.00 92.25 90 ILE A O 1
ATOM 698 N N . SER A 1 91 ? 11.386 11.226 6.095 1.00 89.62 91 SER A N 1
ATOM 699 C CA . SER A 1 91 ? 12.727 11.097 6.689 1.00 89.62 91 SER A CA 1
ATOM 700 C C . SER A 1 91 ? 13.461 9.808 6.313 1.00 89.62 91 SER A C 1
ATOM 702 O O . SER A 1 91 ? 14.687 9.780 6.305 1.00 89.62 91 SER A O 1
ATOM 704 N N . ALA A 1 92 ? 12.724 8.744 5.988 1.00 88.62 92 ALA A N 1
ATOM 705 C CA . ALA A 1 92 ? 13.271 7.453 5.567 1.00 88.62 92 ALA A CA 1
ATOM 706 C C . ALA A 1 92 ? 13.106 7.196 4.057 1.00 88.62 92 ALA A C 1
ATOM 708 O O . ALA A 1 92 ? 13.260 6.060 3.601 1.00 88.62 92 ALA A O 1
ATOM 709 N N . CYS A 1 93 ? 12.760 8.230 3.286 1.00 88.62 93 CYS A N 1
ATOM 710 C CA . CYS A 1 93 ? 12.426 8.090 1.879 1.00 88.62 93 CYS A CA 1
ATOM 711 C C . CYS A 1 93 ? 13.631 7.624 1.044 1.00 88.62 93 CYS A C 1
ATOM 713 O O . CYS A 1 93 ? 14.777 8.022 1.252 1.00 88.62 93 CYS A O 1
ATOM 715 N N . HIS A 1 94 ? 13.369 6.749 0.078 1.00 86.12 94 HIS A N 1
ATOM 716 C CA . HIS A 1 94 ? 14.345 6.286 -0.903 1.00 86.12 94 HIS A CA 1
ATOM 717 C C . HIS A 1 94 ? 14.417 7.153 -2.158 1.00 86.12 94 HIS A C 1
ATOM 719 O O . HIS A 1 94 ? 15.397 7.039 -2.897 1.00 86.12 94 HIS A O 1
ATOM 725 N N . ASP A 1 95 ? 13.396 7.968 -2.404 1.00 80.44 95 ASP A N 1
ATOM 726 C CA . ASP A 1 95 ? 13.363 8.888 -3.532 1.00 80.44 95 ASP A CA 1
ATOM 727 C C . ASP A 1 95 ? 14.364 10.034 -3.309 1.00 80.44 95 ASP A C 1
ATOM 729 O O . ASP A 1 95 ? 14.701 10.387 -2.180 1.00 80.44 95 ASP A O 1
ATOM 733 N N . SER A 1 96 ? 14.876 10.593 -4.404 1.00 78.62 96 SER A N 1
ATOM 734 C CA . SER A 1 96 ? 15.897 11.638 -4.350 1.00 78.62 96 SER A CA 1
ATOM 735 C C . SER A 1 96 ? 15.275 12.986 -3.977 1.00 78.62 96 SER A C 1
ATOM 737 O O . SER A 1 96 ? 14.483 13.553 -4.730 1.00 78.62 96 SER A O 1
ATOM 739 N N . ASP A 1 97 ? 15.674 13.508 -2.821 1.00 76.69 97 ASP A N 1
ATOM 740 C CA . ASP A 1 97 ? 15.231 14.789 -2.259 1.00 76.69 97 ASP A CA 1
ATOM 741 C C . ASP A 1 97 ? 15.797 16.022 -2.984 1.00 76.69 97 ASP A C 1
ATOM 743 O O . ASP A 1 97 ? 15.285 17.133 -2.832 1.00 76.69 97 ASP A O 1
ATOM 747 N N . THR A 1 98 ? 16.815 15.828 -3.822 1.00 79.81 98 THR A N 1
ATOM 748 C CA . THR A 1 98 ? 17.401 16.866 -4.679 1.00 79.81 98 THR A CA 1
ATOM 749 C C . THR A 1 98 ? 16.571 17.144 -5.933 1.00 79.81 98 THR A C 1
ATOM 751 O O . THR A 1 98 ? 16.799 18.140 -6.622 1.00 79.81 98 THR A O 1
ATOM 754 N N . VAL A 1 99 ? 15.585 16.296 -6.248 1.00 84.19 99 VAL A N 1
ATOM 755 C CA . VAL A 1 99 ? 14.727 16.479 -7.421 1.00 84.19 99 VAL A CA 1
ATOM 756 C C . VAL A 1 99 ? 13.634 17.504 -7.113 1.00 84.19 99 VAL A C 1
ATOM 758 O O . VAL A 1 99 ? 12.841 17.339 -6.187 1.00 84.19 99 VAL A O 1
ATOM 761 N N . LYS A 1 100 ? 13.525 18.549 -7.943 1.00 85.81 100 LYS A N 1
ATOM 762 C CA . LYS A 1 100 ? 12.547 19.640 -7.760 1.00 85.81 100 LYS A CA 1
ATOM 763 C C . LYS A 1 100 ? 11.101 19.146 -7.634 1.00 85.81 100 LYS A C 1
ATOM 765 O O . LYS A 1 100 ? 10.353 19.658 -6.806 1.00 85.81 100 LYS A O 1
ATOM 770 N N . SER A 1 101 ? 10.701 18.148 -8.427 1.00 85.81 101 SER A N 1
ATOM 771 C CA . SER A 1 101 ? 9.352 17.569 -8.343 1.00 85.81 101 SER A CA 1
ATOM 772 C C . SER A 1 101 ? 9.086 16.925 -6.984 1.00 85.81 101 SER A C 1
ATOM 774 O O . SER A 1 101 ? 7.991 17.086 -6.450 1.00 85.81 101 SER A O 1
ATOM 776 N N . PHE A 1 102 ? 10.087 16.265 -6.393 1.00 89.06 102 PHE A N 1
ATOM 777 C CA . PHE A 1 102 ? 9.977 15.707 -5.051 1.00 89.06 102 PHE A CA 1
ATOM 778 C C . PHE A 1 102 ? 9.773 16.817 -4.018 1.00 89.06 102 PHE A C 1
ATOM 780 O O . PHE A 1 102 ? 8.854 16.737 -3.209 1.00 89.06 102 PHE A O 1
ATOM 787 N N . GLN A 1 103 ? 10.562 17.891 -4.081 1.00 86.50 103 GLN A N 1
ATOM 788 C CA . GLN A 1 103 ? 10.451 19.001 -3.130 1.00 86.50 103 GLN A CA 1
ATOM 789 C C . GLN A 1 103 ? 9.082 19.691 -3.188 1.00 86.50 103 GLN A C 1
ATOM 791 O O . GLN A 1 103 ? 8.447 19.880 -2.152 1.00 86.50 103 GLN A O 1
ATOM 796 N N . VAL A 1 104 ? 8.591 19.993 -4.394 1.00 88.00 104 VAL A N 1
ATOM 797 C CA . VAL A 1 104 ? 7.271 20.617 -4.608 1.00 88.00 104 VAL A CA 1
ATOM 798 C C . VAL A 1 104 ? 6.136 19.741 -4.071 1.00 88.00 104 VAL A C 1
ATOM 800 O O . VAL A 1 104 ? 5.162 20.244 -3.513 1.00 88.00 104 VAL A O 1
ATOM 803 N N . ARG A 1 105 ? 6.247 18.421 -4.228 1.00 90.06 105 ARG A N 1
ATOM 804 C CA . ARG A 1 105 ? 5.195 17.484 -3.822 1.00 90.06 105 ARG A CA 1
ATOM 805 C C . ARG A 1 105 ? 5.284 17.062 -2.358 1.00 90.06 105 ARG A C 1
ATOM 807 O O . ARG A 1 105 ? 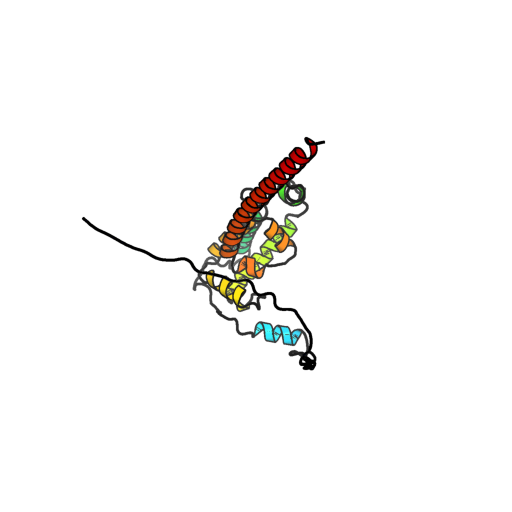4.251 16.795 -1.762 1.00 90.06 105 ARG A O 1
ATOM 814 N N . TRP A 1 106 ? 6.470 17.004 -1.756 1.00 89.94 106 TRP A N 1
ATOM 815 C CA . TRP A 1 106 ? 6.659 16.315 -0.471 1.00 89.94 106 TRP A CA 1
ATOM 816 C C . TRP A 1 106 ? 7.347 17.149 0.618 1.00 89.94 106 TRP A C 1
ATOM 818 O O . TRP A 1 106 ? 7.021 16.975 1.790 1.00 89.94 106 TRP A O 1
ATOM 828 N N . ALA A 1 107 ? 8.256 18.073 0.286 1.00 83.00 107 ALA A N 1
ATOM 829 C CA . ALA A 1 107 ? 9.083 18.745 1.301 1.00 83.00 107 ALA A CA 1
ATOM 830 C C . ALA A 1 107 ? 8.296 19.708 2.210 1.00 83.00 107 ALA A C 1
ATOM 832 O O . ALA A 1 107 ? 8.628 19.851 3.382 1.00 83.00 107 ALA A O 1
ATOM 833 N N . ASN A 1 108 ? 7.219 20.321 1.705 1.00 83.06 108 ASN A N 1
ATOM 834 C CA . ASN A 1 108 ? 6.463 21.351 2.432 1.00 83.06 108 ASN A CA 1
ATOM 835 C C . ASN A 1 108 ? 5.061 20.904 2.877 1.00 83.06 108 ASN A C 1
ATOM 837 O O . ASN A 1 108 ? 4.152 21.727 3.015 1.00 83.06 108 ASN A O 1
ATOM 841 N N . ILE A 1 109 ? 4.870 19.604 3.119 1.00 84.44 109 ILE A N 1
ATOM 842 C CA . ILE A 1 109 ? 3.590 19.054 3.598 1.00 84.44 109 ILE A CA 1
ATOM 843 C C . ILE A 1 109 ? 3.181 19.674 4.943 1.00 84.44 109 ILE A C 1
ATOM 845 O O . ILE A 1 109 ? 2.017 20.017 5.135 1.00 84.44 109 ILE A O 1
ATOM 849 N N . ALA A 1 110 ? 4.129 19.852 5.869 1.00 78.25 110 ALA A N 1
ATOM 850 C CA . ALA A 1 110 ? 3.849 20.413 7.194 1.00 78.25 110 ALA A CA 1
ATOM 851 C C . ALA A 1 110 ? 3.319 21.858 7.133 1.00 78.25 110 ALA A C 1
ATOM 853 O O . ALA A 1 110 ? 2.484 22.238 7.949 1.00 78.25 110 ALA A O 1
ATOM 854 N N . ASN A 1 111 ? 3.750 22.623 6.126 1.00 82.19 111 ASN A N 1
ATOM 855 C CA . ASN A 1 111 ? 3.395 24.031 5.941 1.00 82.19 111 ASN A CA 1
ATOM 856 C C . ASN A 1 111 ? 2.210 24.226 4.980 1.00 82.19 111 ASN A C 1
ATOM 858 O O . ASN A 1 111 ? 1.913 25.354 4.606 1.00 82.19 111 ASN A O 1
ATOM 862 N N . SER A 1 112 ? 1.542 23.145 4.555 1.00 79.62 112 SER A N 1
ATOM 863 C CA . SER A 1 112 ? 0.440 23.183 3.577 1.00 79.62 112 SER A CA 1
ATOM 864 C C . SER A 1 112 ? 0.807 23.834 2.233 1.00 79.62 112 SER A C 1
ATOM 866 O O . SER A 1 112 ? -0.045 24.402 1.560 1.00 79.62 112 SER A O 1
ATOM 868 N N . GLN A 1 113 ? 2.078 23.744 1.827 1.00 83.94 113 GLN A N 1
ATOM 869 C CA . GLN A 1 113 ? 2.583 24.250 0.537 1.00 83.94 113 GLN A CA 1
ATOM 870 C C . GLN A 1 113 ? 3.002 23.116 -0.412 1.00 83.94 113 GLN A C 1
ATOM 872 O O . GLN A 1 113 ? 3.665 23.343 -1.422 1.00 83.94 113 GLN A O 1
ATOM 877 N N . SER A 1 114 ? 2.661 21.878 -0.060 1.00 88.75 114 SER A N 1
ATOM 878 C CA . SER A 1 114 ? 2.794 20.721 -0.940 1.00 88.75 114 SER A CA 1
ATOM 879 C C . SER A 1 114 ? 1.689 20.731 -2.000 1.00 88.75 114 SER A C 1
ATOM 881 O O . SER A 1 114 ? 0.574 21.181 -1.744 1.00 88.75 114 SER A O 1
ATOM 883 N N . ALA A 1 115 ? 1.987 20.177 -3.178 1.00 90.19 115 ALA A N 1
ATOM 884 C CA . ALA A 1 115 ? 0.982 19.892 -4.205 1.00 90.19 115 ALA A CA 1
ATOM 885 C C . ALA A 1 115 ? -0.125 18.919 -3.742 1.00 90.19 115 ALA A C 1
ATOM 887 O O . ALA A 1 115 ? -1.198 18.896 -4.340 1.00 90.19 115 ALA A O 1
ATOM 888 N N . TYR A 1 116 ? 0.134 18.115 -2.708 1.00 92.31 116 TYR A N 1
ATOM 889 C CA . TYR A 1 116 ? -0.807 17.150 -2.152 1.00 92.31 116 TYR A CA 1
ATOM 890 C C . TYR A 1 116 ? -1.312 17.623 -0.790 1.00 92.31 116 TYR A C 1
ATOM 892 O O . TYR A 1 116 ? -0.530 17.945 0.109 1.00 92.31 116 TYR A O 1
ATOM 900 N N . THR A 1 117 ? -2.630 17.644 -0.618 1.00 92.94 117 THR A N 1
ATOM 901 C CA . THR A 1 117 ? -3.253 18.109 0.624 1.00 92.94 117 THR A CA 1
ATOM 902 C C . THR A 1 117 ? -3.332 16.989 1.660 1.00 92.94 117 THR A C 1
ATOM 904 O O . THR A 1 117 ? -3.345 15.799 1.334 1.00 92.94 117 THR A O 1
ATOM 907 N N . ARG A 1 118 ? -3.429 17.362 2.943 1.00 93.94 118 ARG A N 1
ATOM 908 C CA . ARG A 1 118 ? -3.641 16.393 4.030 1.00 93.94 118 ARG A CA 1
ATOM 909 C C . ARG A 1 118 ? -4.932 15.595 3.834 1.00 93.94 118 ARG A C 1
ATOM 911 O O . ARG A 1 118 ? -4.932 14.396 4.077 1.00 93.94 118 ARG A O 1
ATOM 918 N N . GLU A 1 119 ? -5.988 16.248 3.360 1.00 95.62 119 GLU A N 1
ATOM 919 C CA . GLU A 1 119 ? -7.287 15.627 3.085 1.00 95.62 119 GLU A CA 1
ATOM 920 C C . GLU A 1 119 ? -7.184 14.522 2.023 1.00 95.62 119 GLU A C 1
ATOM 922 O O . GLU A 1 119 ? -7.707 13.424 2.216 1.00 95.62 119 GLU A O 1
ATOM 927 N N . GLN A 1 120 ? -6.446 14.769 0.933 1.00 96.19 120 GLN A N 1
ATOM 928 C CA . GLN A 1 120 ? -6.203 13.763 -0.105 1.00 96.19 120 GLN A CA 1
ATOM 929 C C . GLN A 1 120 ? -5.462 12.545 0.463 1.00 96.19 120 GLN A C 1
ATOM 931 O O . GLN A 1 120 ? -5.860 11.403 0.230 1.00 96.19 120 GLN A O 1
ATOM 936 N N . MET A 1 121 ? -4.407 12.780 1.250 1.00 97.31 121 MET A N 1
ATOM 937 C CA . MET A 1 121 ? -3.637 11.703 1.882 1.00 97.31 121 MET A CA 1
ATOM 938 C C . MET A 1 121 ? -4.478 10.914 2.890 1.00 97.31 121 MET A C 1
ATOM 940 O O . MET A 1 121 ? -4.415 9.686 2.919 1.00 97.31 121 MET A O 1
ATOM 944 N N . GLU A 1 122 ? -5.280 11.598 3.705 1.00 98.19 122 GLU A N 1
ATOM 945 C CA . GLU A 1 122 ? -6.163 10.964 4.683 1.00 98.19 122 GLU A CA 1
ATOM 946 C C . GLU A 1 122 ? -7.227 10.099 3.995 1.00 98.19 122 GLU A C 1
ATOM 948 O O . GLU A 1 122 ? -7.453 8.962 4.405 1.00 98.19 122 GLU A O 1
ATOM 953 N N . THR A 1 123 ? -7.810 10.587 2.900 1.00 98.50 123 THR A N 1
ATOM 954 C CA . THR A 1 123 ? -8.792 9.851 2.089 1.00 98.50 123 THR A CA 1
ATOM 955 C C . THR A 1 123 ? -8.214 8.537 1.552 1.00 98.50 123 THR A C 1
ATOM 957 O O . THR A 1 123 ? -8.850 7.483 1.638 1.00 98.50 123 THR A O 1
ATOM 960 N N . VAL A 1 124 ? -6.965 8.558 1.078 1.00 98.56 124 VAL A N 1
ATOM 961 C CA . VAL A 1 124 ? -6.235 7.341 0.690 1.00 98.56 124 VAL A CA 1
ATOM 962 C C . VAL A 1 124 ? -6.017 6.410 1.888 1.00 98.56 124 VAL A C 1
ATOM 964 O O . VAL A 1 124 ? -6.213 5.200 1.770 1.00 98.56 124 VAL A O 1
ATOM 967 N N . CYS A 1 125 ? -5.649 6.950 3.053 1.00 98.69 125 CYS A N 1
ATOM 968 C CA . CYS A 1 125 ? -5.444 6.152 4.266 1.00 98.69 125 CYS A CA 1
ATOM 969 C C . CYS A 1 125 ? -6.726 5.429 4.704 1.00 98.69 125 CYS A C 1
ATOM 971 O O . CYS A 1 125 ? -6.652 4.263 5.095 1.00 98.69 125 CYS A O 1
ATOM 973 N N . TRP A 1 126 ? -7.889 6.077 4.587 1.00 98.62 126 TRP A N 1
ATOM 974 C CA . TRP A 1 126 ? -9.189 5.447 4.838 1.00 98.62 126 TRP A CA 1
ATOM 975 C C . TRP A 1 126 ? -9.433 4.260 3.915 1.00 98.62 126 TRP A C 1
ATOM 977 O O . TRP A 1 126 ? -9.753 3.171 4.388 1.00 98.62 126 TRP A O 1
ATOM 987 N N . LYS A 1 127 ? -9.180 4.416 2.613 1.00 98.62 127 LYS A N 1
ATOM 988 C CA . LYS A 1 127 ? -9.351 3.310 1.668 1.00 98.62 127 LYS A CA 1
ATOM 989 C C . LYS A 1 127 ? -8.400 2.145 1.932 1.00 98.62 127 LYS A C 1
ATOM 991 O O . LYS A 1 127 ? -8.828 0.995 1.874 1.00 98.62 127 LYS A O 1
ATOM 996 N N . LEU A 1 128 ? -7.128 2.425 2.222 1.00 98.75 128 LEU A N 1
ATOM 997 C CA . LEU A 1 128 ? -6.154 1.389 2.578 1.00 98.75 128 LEU A CA 1
ATOM 998 C C . LEU A 1 128 ? -6.606 0.614 3.820 1.00 98.75 128 LEU A C 1
ATOM 1000 O O . LEU A 1 128 ? -6.504 -0.613 3.849 1.00 98.75 128 LEU A O 1
ATOM 1004 N N . LEU A 1 129 ? -7.130 1.321 4.827 1.00 98.69 129 LEU A N 1
ATOM 1005 C CA . LEU A 1 129 ? -7.657 0.705 6.038 1.00 98.69 129 LEU A CA 1
ATOM 1006 C C . LEU A 1 129 ? -8.862 -0.196 5.734 1.00 98.69 129 LEU A C 1
ATOM 1008 O O . LEU A 1 129 ? -8.893 -1.332 6.200 1.00 98.69 129 LEU A O 1
ATOM 1012 N N . ASP A 1 130 ? -9.811 0.271 4.924 1.00 98.56 130 ASP A N 1
ATOM 1013 C CA . ASP A 1 130 ? -10.996 -0.507 4.545 1.00 98.56 130 ASP A CA 1
ATOM 1014 C C . ASP A 1 130 ? -10.628 -1.794 3.797 1.00 98.56 130 ASP A C 1
ATOM 1016 O O . ASP A 1 130 ? -11.171 -2.862 4.088 1.00 98.56 130 ASP A O 1
ATOM 1020 N N . ILE A 1 131 ? -9.664 -1.722 2.872 1.00 98.56 131 ILE A N 1
ATOM 1021 C CA . ILE A 1 131 ? -9.150 -2.906 2.169 1.00 98.56 131 ILE A CA 1
ATOM 1022 C C . ILE A 1 131 ? -8.476 -3.858 3.165 1.00 98.56 131 ILE A C 1
ATOM 1024 O O . ILE A 1 131 ? -8.689 -5.067 3.091 1.00 98.56 131 ILE A O 1
ATOM 1028 N N . ALA A 1 132 ? -7.697 -3.340 4.120 1.00 98.31 132 ALA A N 1
ATOM 1029 C CA . ALA A 1 132 ? -7.028 -4.167 5.124 1.00 98.31 132 ALA A CA 1
ATOM 1030 C C . ALA A 1 132 ? -8.033 -4.893 6.025 1.00 98.31 132 ALA A C 1
ATOM 1032 O O . ALA A 1 132 ? -7.847 -6.077 6.312 1.00 98.31 132 ALA A O 1
ATOM 1033 N N . ILE A 1 133 ? -9.105 -4.209 6.438 1.00 98.00 133 ILE A N 1
ATOM 1034 C CA . ILE A 1 133 ? -10.179 -4.797 7.249 1.00 98.00 133 ILE A CA 1
ATOM 1035 C C . ILE A 1 133 ? -10.867 -5.896 6.443 1.00 98.00 133 ILE A C 1
ATOM 1037 O O . ILE A 1 133 ? -10.924 -7.040 6.889 1.00 98.00 133 ILE A O 1
ATOM 1041 N N . ALA A 1 134 ? -11.292 -5.585 5.216 1.00 96.94 134 ALA A N 1
ATOM 1042 C CA . ALA A 1 134 ? -11.949 -6.545 4.339 1.00 96.94 134 ALA A CA 1
ATOM 1043 C C . ALA A 1 134 ? -11.085 -7.788 4.079 1.00 96.94 134 ALA A C 1
ATOM 1045 O O . ALA A 1 134 ? -11.603 -8.905 4.096 1.00 96.94 134 ALA A O 1
ATOM 1046 N N . LEU A 1 135 ? -9.779 -7.603 3.861 1.00 96.88 135 LEU A N 1
ATOM 1047 C CA . LEU A 1 135 ? -8.832 -8.695 3.652 1.00 96.88 135 LEU A CA 1
ATOM 1048 C C . LEU A 1 135 ? -8.742 -9.593 4.889 1.00 96.88 135 LEU A C 1
ATOM 105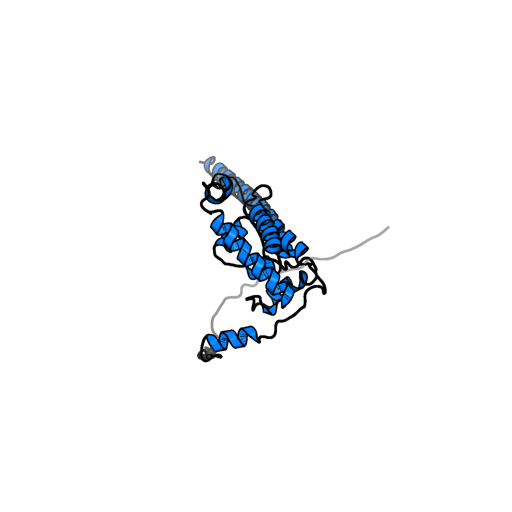0 O O . LEU A 1 135 ? -8.682 -10.811 4.747 1.00 96.88 135 LEU A O 1
ATOM 1054 N N . HIS A 1 136 ? -8.754 -9.013 6.091 1.00 96.50 136 HIS A N 1
ATOM 1055 C CA . HIS A 1 136 ? -8.699 -9.792 7.324 1.00 96.50 136 HIS A CA 1
ATOM 1056 C C . HIS A 1 136 ? -10.003 -10.520 7.651 1.00 96.50 136 HIS A C 1
ATOM 1058 O O . HIS A 1 136 ? -9.965 -11.637 8.160 1.00 96.50 136 HIS A O 1
ATOM 1064 N N . GLU A 1 137 ? -11.147 -9.917 7.343 1.00 94.44 137 GLU A N 1
ATOM 1065 C CA . GLU A 1 137 ? -12.458 -10.500 7.634 1.00 94.44 137 GLU A CA 1
ATOM 1066 C C . GLU A 1 137 ? -12.859 -11.585 6.630 1.00 94.44 137 GLU A C 1
ATOM 1068 O O . GLU A 1 137 ? -13.499 -12.569 6.997 1.00 94.44 137 GLU A O 1
ATOM 1073 N N . ARG A 1 138 ? -12.507 -11.406 5.351 1.00 93.38 138 ARG A N 1
ATOM 1074 C CA . ARG A 1 138 ? -13.023 -12.233 4.248 1.00 93.38 138 ARG A CA 1
ATOM 1075 C C . ARG A 1 138 ? -11.938 -12.937 3.433 1.00 93.38 138 ARG A C 1
ATOM 1077 O O . ARG A 1 138 ? -12.268 -13.769 2.592 1.00 93.38 138 ARG A O 1
ATOM 1084 N N . GLY A 1 139 ? -10.663 -12.645 3.678 1.00 94.25 139 GLY A N 1
ATOM 1085 C CA . GLY A 1 139 ? -9.549 -13.222 2.928 1.00 94.25 139 GLY A CA 1
ATOM 1086 C C . GLY A 1 139 ? -9.312 -12.546 1.568 1.00 94.25 139 GLY A C 1
ATOM 1087 O O . GLY A 1 139 ? -9.927 -11.525 1.250 1.00 94.25 139 GLY A O 1
ATOM 1088 N N . PRO A 1 140 ? -8.408 -13.091 0.732 1.00 95.38 140 PRO A N 1
ATOM 1089 C CA . PRO A 1 140 ? -7.946 -12.464 -0.513 1.00 95.38 140 PRO A CA 1
ATOM 1090 C C . PRO A 1 140 ? -9.017 -12.334 -1.607 1.00 95.38 140 PRO A C 1
ATOM 1092 O O . PRO A 1 140 ? -8.785 -11.640 -2.593 1.00 95.38 140 PRO A O 1
ATOM 1095 N N . VAL A 1 141 ? -10.193 -12.948 -1.438 1.00 93.75 141 VAL A N 1
ATOM 1096 C CA . VAL A 1 141 ? -11.322 -12.835 -2.381 1.00 93.75 141 VAL A CA 1
ATOM 1097 C C . VAL A 1 141 ? -11.795 -11.397 -2.596 1.00 93.75 141 VAL A C 1
ATOM 1099 O O . VAL A 1 141 ? -12.288 -11.056 -3.671 1.00 93.75 141 VAL A O 1
ATOM 1102 N N . VAL A 1 142 ? -11.582 -10.530 -1.604 1.00 94.81 142 VAL A N 1
ATOM 1103 C CA . VAL A 1 142 ? -11.976 -9.115 -1.659 1.00 94.81 142 VAL A CA 1
ATOM 1104 C C . VAL A 1 142 ? -11.071 -8.252 -2.535 1.00 94.81 142 VAL A C 1
ATOM 1106 O O . VAL A 1 142 ? -11.430 -7.114 -2.822 1.00 94.81 142 VAL A O 1
ATOM 1109 N N . LEU A 1 143 ? -9.894 -8.754 -2.913 1.00 95.88 143 LEU A N 1
ATOM 1110 C CA . LEU A 1 143 ? -8.898 -8.001 -3.673 1.00 95.88 143 LEU A CA 1
ATOM 1111 C C . LEU A 1 143 ? -9.234 -8.038 -5.166 1.00 95.88 143 LEU A C 1
ATOM 1113 O O . LEU A 1 143 ? -9.623 -9.085 -5.677 1.00 95.88 143 LEU A O 1
ATOM 1117 N N . ASN A 1 144 ? -9.005 -6.952 -5.899 1.00 95.12 144 ASN A N 1
ATOM 1118 C CA . ASN A 1 144 ? -9.205 -6.866 -7.351 1.00 95.12 144 ASN A CA 1
ATOM 1119 C C . ASN A 1 144 ? -7.982 -7.380 -8.120 1.00 95.12 144 ASN A C 1
ATOM 1121 O O . ASN A 1 144 ? -7.369 -6.676 -8.919 1.00 95.12 144 ASN A O 1
ATOM 1125 N N . ILE A 1 145 ? -7.603 -8.632 -7.847 1.00 94.56 145 ILE A N 1
ATOM 1126 C CA . ILE A 1 145 ? -6.422 -9.290 -8.417 1.00 94.56 145 ILE A CA 1
ATOM 1127 C C . ILE A 1 145 ? -6.859 -10.575 -9.129 1.00 94.56 145 ILE A C 1
ATOM 1129 O O . ILE A 1 145 ? -7.418 -11.475 -8.499 1.00 94.56 145 ILE A O 1
ATOM 1133 N N . PHE A 1 146 ? -6.567 -10.647 -10.431 1.00 91.75 146 PHE A N 1
ATOM 1134 C CA . PHE A 1 146 ? -6.766 -11.831 -11.283 1.00 91.75 146 PHE A CA 1
ATOM 1135 C C . PHE A 1 146 ? -5.474 -12.619 -11.529 1.00 91.75 146 PHE A C 1
ATOM 1137 O O . PHE A 1 146 ? -5.516 -13.770 -11.934 1.00 91.75 146 PHE A O 1
ATOM 1144 N N . ASP A 1 147 ? -4.322 -11.984 -11.323 1.00 93.94 147 ASP A N 1
ATOM 1145 C CA . ASP A 1 147 ? -3.010 -12.564 -11.595 1.00 93.94 147 ASP A CA 1
ATOM 1146 C C . ASP A 1 147 ? -2.596 -13.528 -10.469 1.00 93.94 147 ASP A C 1
ATOM 1148 O O . ASP A 1 147 ? -2.355 -13.111 -9.329 1.00 93.94 147 ASP A O 1
ATOM 1152 N N . ASP A 1 148 ? -2.472 -14.812 -10.803 1.00 92.00 148 ASP A N 1
ATOM 1153 C CA . ASP A 1 148 ? -2.087 -15.872 -9.869 1.00 92.00 148 ASP A CA 1
ATOM 1154 C C . ASP A 1 148 ? -0.696 -15.666 -9.257 1.00 92.00 148 ASP A C 1
ATOM 1156 O O . ASP A 1 148 ? -0.480 -15.977 -8.083 1.00 92.00 148 ASP A O 1
ATOM 1160 N N . ALA A 1 149 ? 0.258 -15.086 -9.992 1.00 94.00 149 ALA A N 1
ATOM 1161 C CA . ALA A 1 149 ? 1.589 -14.800 -9.459 1.00 94.00 149 ALA A CA 1
ATOM 1162 C C . ALA A 1 149 ? 1.535 -13.685 -8.400 1.00 94.00 149 ALA A C 1
ATOM 1164 O O . ALA A 1 149 ? 2.243 -13.731 -7.379 1.00 94.00 149 ALA A O 1
ATOM 1165 N N . LYS A 1 150 ? 0.646 -12.702 -8.593 1.00 95.56 150 LYS A N 1
ATOM 1166 C CA . LYS A 1 150 ? 0.351 -11.692 -7.566 1.00 95.56 150 LYS A CA 1
ATOM 1167 C C . LYS A 1 150 ? -0.344 -12.324 -6.361 1.00 95.56 150 LYS A C 1
ATOM 1169 O O . LYS A 1 150 ? 0.096 -12.085 -5.236 1.00 95.56 150 LYS A O 1
ATOM 1174 N N . LEU A 1 151 ? -1.337 -13.192 -6.559 1.00 95.62 151 LEU A N 1
ATOM 1175 C CA . LEU A 1 151 ? -2.011 -13.903 -5.461 1.00 95.62 151 LEU A CA 1
ATOM 1176 C C . LEU A 1 151 ? -1.054 -14.807 -4.663 1.00 95.62 151 LEU A C 1
ATOM 1178 O O . LEU A 1 151 ? -1.083 -14.815 -3.428 1.00 95.62 151 LEU A O 1
ATOM 1182 N N . ALA A 1 152 ? -0.124 -15.493 -5.329 1.00 95.00 152 ALA A N 1
ATOM 1183 C CA . ALA A 1 152 ? 0.936 -16.258 -4.674 1.00 95.00 152 ALA A CA 1
ATOM 1184 C C . ALA A 1 152 ? 1.852 -15.363 -3.818 1.00 95.00 152 ALA A C 1
ATOM 1186 O O . ALA A 1 152 ? 2.322 -15.767 -2.750 1.00 95.00 152 ALA A O 1
ATOM 1187 N N . THR A 1 153 ? 2.080 -14.120 -4.249 1.00 95.88 153 THR A N 1
ATOM 1188 C CA . THR A 1 153 ? 2.813 -13.118 -3.466 1.00 95.88 153 THR A CA 1
ATOM 1189 C C . THR A 1 153 ? 2.010 -12.668 -2.247 1.00 95.88 153 THR A C 1
ATOM 1191 O O . THR A 1 153 ? 2.560 -12.649 -1.145 1.00 95.88 153 THR A O 1
ATOM 1194 N N . VAL A 1 154 ? 0.710 -12.402 -2.405 1.00 96.56 154 VAL A N 1
ATOM 1195 C CA . VAL A 1 154 ? -0.207 -12.072 -1.299 1.00 96.56 154 VAL A CA 1
ATOM 1196 C C . VAL A 1 154 ? -0.219 -13.172 -0.235 1.00 96.56 154 VAL A C 1
ATOM 1198 O O . VAL A 1 154 ? -0.125 -12.882 0.956 1.00 96.56 154 VAL A O 1
ATOM 1201 N N . ARG A 1 155 ? -0.226 -14.450 -0.636 1.00 95.50 155 ARG A N 1
ATOM 1202 C CA . ARG A 1 155 ? -0.205 -15.601 0.289 1.00 95.50 155 ARG A CA 1
ATOM 1203 C C . ARG A 1 155 ? 0.968 -15.572 1.280 1.00 95.50 155 ARG A C 1
ATOM 1205 O O . ARG A 1 155 ? 0.887 -16.158 2.364 1.00 95.50 155 ARG A O 1
ATOM 1212 N N . LYS A 1 156 ? 2.076 -14.908 0.942 1.00 95.00 156 LYS A N 1
ATOM 1213 C CA . LYS A 1 156 ? 3.245 -14.794 1.829 1.00 95.00 156 LYS A CA 1
ATOM 1214 C C . LYS A 1 156 ? 2.954 -13.959 3.081 1.00 95.00 156 LYS A C 1
ATOM 1216 O O . LYS A 1 156 ? 3.611 -14.176 4.091 1.00 95.00 156 LYS A O 1
ATOM 1221 N N . SER A 1 157 ? 1.966 -13.061 3.038 1.00 94.94 157 SER A N 1
ATOM 1222 C CA . SER A 1 157 ? 1.541 -12.225 4.172 1.00 94.94 157 SER A CA 1
ATOM 1223 C C . SER A 1 157 ? 0.322 -12.784 4.923 1.00 94.94 157 SER A C 1
ATOM 1225 O O . SER A 1 157 ? -0.215 -12.115 5.804 1.00 94.94 157 SER A O 1
ATOM 1227 N N . ARG A 1 158 ? -0.137 -14.002 4.591 1.00 94.94 158 ARG A N 1
ATOM 1228 C CA . ARG A 1 158 ? -1.378 -14.595 5.136 1.00 94.94 158 ARG A CA 1
ATOM 1229 C C . ARG A 1 158 ? -1.407 -14.731 6.661 1.00 94.94 158 ARG A C 1
ATOM 1231 O O . ARG A 1 158 ? -2.473 -14.790 7.250 1.00 94.94 158 ARG A O 1
ATOM 1238 N N . ASN A 1 159 ? -0.231 -14.824 7.282 1.00 94.44 159 ASN A N 1
ATOM 1239 C CA . ASN A 1 159 ? -0.092 -15.032 8.722 1.00 94.44 159 ASN A CA 1
ATOM 1240 C C . ASN A 1 159 ? 0.058 -13.718 9.499 1.00 94.44 159 ASN A C 1
ATOM 1242 O O . ASN A 1 159 ? 0.228 -13.770 10.711 1.00 94.44 159 ASN A O 1
ATOM 1246 N N . PHE A 1 160 ? 0.054 -12.562 8.828 1.00 96.25 160 PHE A N 1
ATOM 1247 C CA . PHE A 1 160 ? 0.126 -11.286 9.530 1.00 96.25 160 PHE A CA 1
ATOM 1248 C C . PHE A 1 160 ? -1.136 -11.075 10.353 1.00 96.25 160 PHE A C 1
ATOM 1250 O O . PHE A 1 160 ? -2.245 -11.299 9.864 1.00 96.25 160 PHE A O 1
ATOM 1257 N N . THR A 1 161 ? -0.953 -10.571 11.567 1.00 97.00 161 THR A N 1
ATOM 1258 C CA . THR A 1 161 ? -2.001 -9.847 12.283 1.00 97.00 161 THR A CA 1
ATOM 1259 C C . THR A 1 161 ? -2.301 -8.526 11.577 1.00 97.00 161 THR A C 1
ATOM 1261 O O . THR A 1 161 ? -1.527 -8.022 10.754 1.00 97.00 161 THR A O 1
ATOM 1264 N N . PHE A 1 162 ? -3.450 -7.944 11.887 1.00 97.50 162 PHE A N 1
ATOM 1265 C CA . PHE A 1 162 ? -3.908 -6.694 11.316 1.00 97.50 162 PHE A CA 1
ATOM 1266 C C . PHE A 1 162 ? -2.945 -5.565 11.684 1.00 97.50 162 PHE A C 1
ATOM 1268 O O . PHE A 1 162 ? -2.509 -4.816 10.810 1.00 97.50 162 PHE A O 1
ATOM 1275 N N . ALA A 1 163 ? -2.523 -5.495 12.950 1.00 97.50 163 ALA A N 1
ATOM 1276 C CA . ALA A 1 163 ? -1.517 -4.539 13.398 1.00 97.50 163 ALA A CA 1
ATOM 1277 C C . ALA A 1 163 ? -0.192 -4.671 12.631 1.00 97.50 163 ALA A C 1
ATOM 1279 O O . ALA A 1 163 ? 0.321 -3.658 12.154 1.00 97.50 163 ALA A O 1
ATOM 1280 N N . GLU A 1 164 ? 0.344 -5.884 12.462 1.00 97.88 164 GLU A N 1
ATOM 1281 C CA . GLU A 1 164 ? 1.581 -6.104 11.695 1.00 97.88 164 GLU A CA 1
ATOM 1282 C C . GLU A 1 164 ? 1.424 -5.661 10.239 1.00 97.88 164 GLU A C 1
ATOM 1284 O O . GLU A 1 164 ? 2.300 -4.991 9.688 1.00 97.88 164 GLU A O 1
ATOM 1289 N N . ARG A 1 165 ? 0.282 -5.970 9.611 1.00 98.12 165 ARG A N 1
ATOM 1290 C CA . ARG A 1 165 ? -0.006 -5.522 8.245 1.00 98.12 165 ARG A CA 1
ATOM 1291 C C . ARG A 1 165 ? 0.014 -3.999 8.147 1.00 98.12 165 ARG A C 1
ATOM 1293 O O . ARG A 1 165 ? 0.684 -3.469 7.260 1.00 98.12 165 ARG A O 1
ATOM 1300 N N . ILE A 1 166 ? -0.658 -3.296 9.061 1.00 98.62 166 ILE A N 1
ATOM 1301 C CA . ILE A 1 166 ? -0.647 -1.827 9.084 1.00 98.62 166 ILE A CA 1
ATOM 1302 C C . ILE A 1 166 ? 0.768 -1.288 9.323 1.00 98.62 166 ILE A C 1
ATOM 1304 O O . ILE A 1 166 ? 1.175 -0.341 8.653 1.00 98.62 166 ILE A O 1
ATOM 1308 N N . GLN A 1 167 ? 1.558 -1.905 10.204 1.00 98.56 167 GLN A N 1
ATOM 1309 C CA . GLN A 1 167 ? 2.950 -1.503 10.432 1.00 98.56 167 GLN A CA 1
ATOM 1310 C C . GLN A 1 167 ? 3.802 -1.611 9.162 1.00 98.56 167 GLN A C 1
ATOM 1312 O O . GLN A 1 167 ? 4.543 -0.674 8.848 1.00 98.56 167 GLN A O 1
ATOM 1317 N N . TYR A 1 168 ? 3.664 -2.697 8.398 1.00 98.69 168 TYR A N 1
ATOM 1318 C CA . TYR A 1 168 ? 4.355 -2.840 7.117 1.00 98.69 168 TYR A CA 1
ATOM 1319 C C . TYR A 1 168 ? 3.865 -1.832 6.073 1.00 98.69 168 TYR A C 1
ATOM 1321 O O . TYR A 1 168 ? 4.683 -1.283 5.338 1.00 98.69 168 TYR A O 1
ATOM 1329 N N . ILE A 1 169 ? 2.566 -1.526 6.018 1.00 98.69 169 ILE A N 1
ATOM 1330 C CA . ILE A 1 169 ? 2.060 -0.456 5.143 1.00 98.69 169 ILE A CA 1
ATOM 1331 C C . ILE A 1 169 ? 2.697 0.884 5.547 1.00 98.69 169 ILE A C 1
ATOM 1333 O O . ILE A 1 169 ? 3.248 1.584 4.701 1.00 98.69 169 ILE A O 1
ATOM 1337 N N . CYS A 1 170 ? 2.734 1.214 6.839 1.00 98.62 170 CYS A N 1
ATOM 1338 C CA . CYS A 1 170 ? 3.394 2.418 7.346 1.00 98.62 170 CYS A CA 1
ATOM 1339 C C . CYS A 1 170 ? 4.904 2.459 7.041 1.00 98.62 170 CYS A C 1
ATOM 1341 O O . CYS A 1 170 ? 5.453 3.530 6.785 1.00 98.62 170 CYS A O 1
ATOM 1343 N N . GLU A 1 171 ? 5.625 1.334 7.096 1.00 98.12 171 GLU A N 1
ATOM 1344 C CA . GLU A 1 171 ? 7.026 1.276 6.645 1.00 98.12 171 GLU A CA 1
ATOM 1345 C C . GLU A 1 171 ? 7.130 1.563 5.143 1.00 98.12 171 GLU A C 1
ATOM 1347 O O . GLU A 1 171 ? 7.928 2.411 4.748 1.00 98.12 171 GLU A O 1
ATOM 1352 N N . LEU A 1 172 ? 6.291 0.936 4.315 1.00 97.94 172 LEU A N 1
ATOM 1353 C CA . LEU A 1 172 ? 6.288 1.143 2.867 1.00 97.94 172 LEU A CA 1
ATOM 1354 C C . LEU A 1 172 ? 6.015 2.607 2.489 1.00 97.94 172 LEU A C 1
ATOM 1356 O O . LEU A 1 172 ? 6.750 3.174 1.680 1.00 97.94 172 LEU A O 1
ATOM 1360 N N . LEU A 1 173 ? 5.008 3.231 3.109 1.00 97.81 173 LEU A N 1
ATOM 1361 C CA . LEU A 1 173 ? 4.637 4.630 2.870 1.00 97.81 173 LEU A CA 1
ATOM 1362 C C . LEU A 1 173 ? 5.752 5.611 3.262 1.00 97.81 173 LEU A C 1
ATOM 1364 O O . LEU A 1 173 ? 5.947 6.628 2.596 1.00 97.81 173 LEU A O 1
ATOM 1368 N N . ARG A 1 174 ? 6.514 5.315 4.323 1.00 96.38 174 ARG A N 1
ATOM 1369 C CA . ARG A 1 174 ? 7.699 6.107 4.705 1.00 96.38 174 ARG A CA 1
ATOM 1370 C C . ARG A 1 174 ? 8.847 5.938 3.716 1.00 96.38 174 ARG A C 1
ATOM 1372 O O . ARG A 1 174 ? 9.598 6.879 3.480 1.00 96.38 174 ARG A O 1
ATOM 1379 N N . LEU A 1 175 ? 8.984 4.737 3.162 1.00 95.44 175 LEU A N 1
ATOM 1380 C CA . LEU A 1 175 ? 10.111 4.351 2.324 1.00 95.44 175 LEU A CA 1
ATOM 1381 C C . LEU A 1 175 ? 10.005 4.878 0.888 1.00 95.44 175 LEU A C 1
ATOM 1383 O O . LEU A 1 175 ? 11.030 5.175 0.281 1.00 95.44 175 LEU A O 1
ATOM 1387 N N . SER A 1 176 ? 8.798 4.958 0.321 1.00 94.25 176 SER A N 1
ATOM 1388 C CA . SER A 1 176 ? 8.593 5.259 -1.102 1.00 94.25 176 SER A CA 1
ATOM 1389 C C . SER A 1 176 ? 7.444 6.241 -1.309 1.00 94.25 176 SER A C 1
ATOM 1391 O O . SER A 1 176 ? 6.272 5.888 -1.189 1.00 94.25 176 SER A O 1
ATOM 1393 N N . LYS A 1 177 ? 7.776 7.477 -1.687 1.00 93.81 177 LYS A N 1
ATOM 1394 C CA . LYS A 1 177 ? 6.795 8.493 -2.081 1.00 93.81 177 LYS A CA 1
ATOM 1395 C C . LYS A 1 177 ? 6.327 8.324 -3.509 1.00 93.81 177 LYS A C 1
ATOM 1397 O O . LYS A 1 177 ? 5.164 8.585 -3.778 1.00 93.81 177 LYS A O 1
ATOM 1402 N N . SER A 1 178 ? 7.152 7.763 -4.385 1.00 92.56 178 SER A N 1
ATOM 1403 C CA . SER A 1 178 ? 6.689 7.245 -5.681 1.00 92.56 178 SER A CA 1
ATOM 1404 C C . SER A 1 178 ? 5.484 6.295 -5.537 1.00 92.56 178 SER A C 1
ATOM 1406 O O . SER A 1 178 ? 4.515 6.394 -6.293 1.00 92.56 178 SER A O 1
ATOM 1408 N N . ARG A 1 179 ? 5.474 5.432 -4.508 1.00 94.75 179 ARG A N 1
ATOM 1409 C CA . ARG A 1 179 ? 4.300 4.611 -4.178 1.00 94.75 179 ARG A CA 1
ATOM 1410 C C . ARG A 1 179 ? 3.127 5.454 -3.685 1.00 94.75 179 ARG A C 1
ATOM 1412 O O . ARG A 1 179 ? 2.014 5.254 -4.155 1.00 94.75 179 ARG A O 1
ATOM 1419 N N . CYS A 1 180 ? 3.363 6.404 -2.783 1.00 96.62 180 CYS A N 1
ATOM 1420 C CA . CYS A 1 180 ? 2.329 7.338 -2.331 1.00 96.62 180 CYS A CA 1
ATOM 1421 C C . CYS A 1 180 ? 1.663 8.099 -3.497 1.00 96.62 180 CYS A C 1
ATOM 1423 O O . CYS A 1 180 ? 0.451 8.276 -3.475 1.00 96.62 180 CYS A O 1
ATOM 1425 N N . GLU A 1 181 ? 2.415 8.501 -4.528 1.00 95.31 181 GLU A N 1
ATOM 1426 C CA . GLU A 1 181 ? 1.866 9.134 -5.741 1.00 95.31 181 GLU A CA 1
ATOM 1427 C C . GLU A 1 181 ? 0.933 8.196 -6.509 1.00 95.31 181 GLU A C 1
ATOM 1429 O O . GLU A 1 181 ? -0.148 8.606 -6.918 1.00 95.31 181 GLU A O 1
ATOM 1434 N N . THR A 1 182 ? 1.323 6.927 -6.651 1.00 96.50 182 THR A N 1
ATOM 1435 C CA . THR A 1 182 ? 0.487 5.894 -7.290 1.00 96.50 182 THR A CA 1
ATOM 1436 C C . THR A 1 182 ? -0.835 5.728 -6.531 1.00 96.50 182 THR A C 1
ATOM 1438 O O . THR A 1 182 ? -1.910 5.709 -7.127 1.00 96.50 182 THR A O 1
ATOM 1441 N N . LEU A 1 183 ? -0.763 5.706 -5.197 1.00 98.12 183 LEU A N 1
ATOM 1442 C CA . LEU A 1 183 ? -1.932 5.577 -4.329 1.00 98.12 183 LEU A CA 1
ATOM 1443 C C . LEU A 1 183 ? -2.842 6.814 -4.379 1.00 98.12 183 LEU A C 1
ATOM 1445 O O . LEU A 1 183 ? -4.059 6.681 -4.346 1.00 98.12 183 LEU A O 1
ATOM 1449 N N . LEU A 1 184 ? -2.294 8.022 -4.515 1.00 97.31 184 LEU A N 1
ATOM 1450 C CA . LEU A 1 184 ? -3.111 9.227 -4.722 1.00 97.31 184 LEU A CA 1
ATOM 1451 C C . LEU A 1 184 ? -3.928 9.166 -6.026 1.00 97.31 184 LEU A C 1
ATOM 1453 O O . LEU A 1 184 ? -4.974 9.803 -6.116 1.00 97.31 184 LEU A O 1
ATOM 1457 N N . GLY A 1 185 ? -3.486 8.369 -7.003 1.00 96.75 185 GLY A N 1
ATOM 1458 C CA . GLY A 1 185 ? -4.226 8.045 -8.224 1.00 96.75 185 GLY A CA 1
ATOM 1459 C C . GLY A 1 185 ? -5.175 6.846 -8.110 1.00 96.75 185 GLY A C 1
ATOM 1460 O O . GLY A 1 185 ? -5.693 6.410 -9.133 1.00 96.75 185 GLY A O 1
ATOM 1461 N N . TRP A 1 186 ? -5.401 6.309 -6.905 1.00 96.62 186 TRP A N 1
ATOM 1462 C CA . TRP A 1 186 ? -6.203 5.103 -6.641 1.00 96.62 186 TRP A CA 1
ATOM 1463 C C . TRP A 1 186 ? -5.645 3.792 -7.206 1.00 96.62 186 TRP A C 1
ATOM 1465 O O . TRP A 1 186 ? -6.349 2.782 -7.223 1.00 96.62 186 TRP A O 1
ATOM 1475 N N . ASP A 1 187 ? -4.379 3.778 -7.613 1.00 97.00 187 ASP A N 1
ATOM 1476 C CA . ASP A 1 187 ? -3.762 2.621 -8.254 1.00 97.00 187 ASP A CA 1
ATOM 1477 C C . ASP A 1 187 ? -2.952 1.762 -7.262 1.00 97.00 187 ASP A C 1
ATOM 1479 O O . ASP A 1 187 ? -2.447 2.241 -6.245 1.00 97.00 187 ASP A O 1
ATOM 1483 N N . ASP A 1 188 ? -2.851 0.464 -7.554 1.00 95.88 188 ASP A N 1
ATOM 1484 C CA . ASP A 1 188 ? -2.110 -0.565 -6.805 1.00 95.88 188 ASP A CA 1
ATOM 1485 C C . ASP A 1 188 ? -2.433 -0.650 -5.292 1.00 95.88 188 ASP A C 1
ATOM 1487 O O . ASP A 1 188 ? -1.613 -1.086 -4.472 1.00 95.88 188 ASP A O 1
ATOM 1491 N N . MET A 1 189 ? -3.651 -0.246 -4.910 1.00 98.19 189 MET A N 1
ATOM 1492 C CA . MET A 1 189 ? -4.161 -0.261 -3.531 1.00 98.19 189 MET A CA 1
ATOM 1493 C C . MET A 1 189 ? -4.161 -1.670 -2.931 1.00 98.19 189 MET A C 1
ATOM 1495 O O . MET A 1 189 ? -3.648 -1.893 -1.832 1.00 98.19 189 MET A O 1
ATOM 1499 N N . ASP A 1 190 ? -4.699 -2.633 -3.681 1.00 97.94 190 ASP A N 1
ATOM 1500 C CA . ASP A 1 190 ? -4.883 -4.002 -3.206 1.00 97.94 190 ASP A CA 1
ATOM 1501 C C . ASP A 1 190 ? -3.542 -4.680 -2.919 1.00 97.94 190 ASP A C 1
ATOM 1503 O O . ASP A 1 190 ? -3.365 -5.259 -1.849 1.00 97.94 190 ASP A O 1
ATOM 1507 N N . MET A 1 191 ? -2.552 -4.549 -3.808 1.00 98.00 191 MET A N 1
ATOM 1508 C CA . MET A 1 191 ? -1.211 -5.100 -3.575 1.00 98.00 191 MET A CA 1
ATOM 1509 C C . MET A 1 191 ? -0.478 -4.398 -2.434 1.00 98.00 191 MET A C 1
ATOM 1511 O O . MET A 1 191 ? 0.204 -5.067 -1.655 1.00 98.00 191 MET A O 1
ATOM 1515 N N . THR A 1 192 ? -0.651 -3.079 -2.300 1.00 98.38 192 THR A N 1
ATOM 1516 C CA . THR A 1 192 ? -0.073 -2.297 -1.196 1.00 98.38 192 THR A CA 1
ATOM 1517 C C . THR A 1 192 ? -0.521 -2.837 0.157 1.00 98.38 192 THR A C 1
ATOM 1519 O O . THR A 1 192 ? 0.297 -2.989 1.062 1.00 98.38 192 THR A O 1
ATOM 1522 N N . VAL A 1 193 ? -1.798 -3.194 0.290 1.00 98.38 193 VAL A N 1
ATOM 1523 C CA . VAL A 1 193 ? -2.343 -3.770 1.525 1.00 98.38 193 VAL A CA 1
ATOM 1524 C C . VAL A 1 193 ? -2.013 -5.257 1.666 1.00 98.38 193 VAL A C 1
ATOM 1526 O O . VAL A 1 193 ? -1.694 -5.752 2.754 1.00 98.38 193 VAL A O 1
ATOM 1529 N N . ALA A 1 194 ? -2.089 -5.998 0.566 1.00 97.62 194 ALA A N 1
ATOM 1530 C CA . ALA A 1 194 ? -2.016 -7.447 0.582 1.00 97.62 194 ALA A CA 1
ATOM 1531 C C . ALA A 1 194 ? -0.578 -7.988 0.642 1.00 97.62 194 ALA A C 1
ATOM 1533 O O . ALA A 1 194 ? -0.373 -9.083 1.162 1.00 97.62 194 ALA A O 1
ATOM 1534 N N . ALA A 1 195 ? 0.432 -7.249 0.176 1.00 97.56 195 ALA A N 1
ATOM 1535 C CA . ALA A 1 195 ? 1.833 -7.689 0.175 1.00 97.56 195 ALA A CA 1
ATOM 1536 C C . ALA A 1 195 ? 2.857 -6.578 0.531 1.00 97.56 195 ALA A C 1
ATOM 1538 O O . ALA A 1 195 ? 3.888 -6.450 -0.143 1.00 97.56 195 ALA A O 1
ATOM 1539 N N . PRO A 1 196 ? 2.649 -5.788 1.607 1.00 98.06 196 PRO A N 1
ATOM 1540 C CA . PRO A 1 196 ? 3.486 -4.620 1.901 1.00 98.06 196 PRO A CA 1
ATOM 1541 C C . PRO A 1 196 ? 4.954 -4.983 2.178 1.00 98.06 196 PRO A C 1
ATOM 1543 O O . PRO A 1 196 ? 5.863 -4.300 1.709 1.00 98.06 196 PRO A O 1
ATOM 1546 N N . ALA A 1 197 ? 5.220 -6.098 2.867 1.00 97.88 197 ALA A N 1
ATOM 1547 C CA . ALA A 1 197 ? 6.582 -6.553 3.167 1.00 97.88 197 ALA A CA 1
ATOM 1548 C C . ALA A 1 197 ? 7.382 -6.905 1.897 1.00 97.88 197 ALA A C 1
ATOM 1550 O O . ALA A 1 197 ? 8.572 -6.597 1.781 1.00 97.88 197 ALA A O 1
ATOM 1551 N N . GLN A 1 198 ? 6.728 -7.521 0.910 1.00 97.31 198 GLN A N 1
ATOM 1552 C CA . GLN A 1 198 ? 7.340 -7.845 -0.376 1.00 97.31 198 GLN A CA 1
ATOM 1553 C C . GLN A 1 198 ? 7.650 -6.566 -1.153 1.00 97.31 198 GLN A C 1
ATOM 1555 O O . GLN A 1 198 ? 8.752 -6.429 -1.685 1.00 97.31 198 GLN A O 1
ATOM 1560 N N . MET A 1 199 ? 6.737 -5.594 -1.141 1.00 96.56 199 MET A N 1
ATOM 1561 C CA . MET A 1 199 ? 6.954 -4.296 -1.781 1.00 96.56 199 MET A CA 1
ATOM 1562 C C . MET A 1 199 ? 8.091 -3.504 -1.126 1.00 96.56 199 MET A C 1
ATOM 1564 O O . MET A 1 199 ? 8.883 -2.886 -1.834 1.00 96.56 199 MET A O 1
ATOM 1568 N N . ILE A 1 200 ? 8.254 -3.585 0.198 1.00 96.94 200 ILE A N 1
ATOM 1569 C CA . ILE A 1 200 ? 9.414 -3.019 0.908 1.00 96.94 200 ILE A CA 1
ATOM 1570 C C . ILE A 1 200 ? 10.719 -3.652 0.413 1.00 96.94 200 ILE A C 1
ATOM 1572 O O . ILE A 1 200 ? 11.684 -2.944 0.116 1.00 96.94 200 ILE A O 1
ATOM 1576 N N . SER A 1 201 ? 10.761 -4.983 0.302 1.00 96.00 201 SER A N 1
ATOM 1577 C CA . SER A 1 201 ? 11.937 -5.701 -0.208 1.00 96.00 201 SER A CA 1
ATOM 1578 C C . SER A 1 201 ? 12.278 -5.290 -1.648 1.00 96.00 201 SER A C 1
ATOM 1580 O O . SER A 1 201 ? 13.442 -5.020 -1.969 1.00 96.00 201 SER A O 1
ATOM 1582 N N . MET A 1 202 ? 11.258 -5.147 -2.501 1.00 93.62 202 MET A N 1
ATOM 1583 C CA . MET A 1 202 ? 11.415 -4.650 -3.870 1.00 93.62 202 MET A CA 1
ATOM 1584 C C . MET A 1 202 ? 11.925 -3.208 -3.890 1.00 93.62 202 MET A C 1
ATOM 1586 O O . MET A 1 202 ? 12.893 -2.925 -4.586 1.00 93.62 202 MET A O 1
ATOM 1590 N N . ALA A 1 203 ? 11.368 -2.308 -3.079 1.00 92.81 203 ALA A N 1
ATOM 1591 C CA . ALA A 1 203 ? 11.820 -0.918 -2.995 1.00 92.81 203 ALA A CA 1
ATOM 1592 C C . ALA A 1 203 ? 13.286 -0.808 -2.533 1.00 92.81 203 ALA A C 1
ATOM 1594 O O . ALA A 1 203 ? 14.063 -0.020 -3.080 1.00 92.81 203 ALA A O 1
ATOM 1595 N N . LYS A 1 204 ? 13.702 -1.634 -1.563 1.00 93.44 204 LYS A N 1
ATOM 1596 C CA . LYS A 1 204 ? 15.102 -1.727 -1.110 1.00 93.44 204 LYS A CA 1
ATOM 1597 C C . LYS A 1 204 ? 16.019 -2.239 -2.229 1.00 93.44 204 LYS A C 1
ATOM 1599 O O . LYS A 1 204 ? 17.111 -1.702 -2.419 1.00 93.44 204 LYS A O 1
ATOM 1604 N N . THR A 1 205 ? 15.577 -3.238 -2.989 1.00 93.75 205 THR A N 1
ATOM 1605 C CA . THR A 1 205 ? 16.338 -3.803 -4.117 1.00 93.75 205 THR A CA 1
ATOM 1606 C C . THR A 1 205 ? 16.456 -2.814 -5.276 1.00 93.75 205 THR A C 1
ATOM 1608 O O . THR A 1 205 ? 17.563 -2.573 -5.758 1.00 93.75 205 THR A O 1
ATOM 1611 N N . ASN A 1 206 ? 15.354 -2.166 -5.654 1.00 90.25 206 ASN A N 1
ATOM 1612 C CA . ASN A 1 206 ? 15.309 -1.170 -6.722 1.00 90.25 206 ASN A CA 1
ATOM 1613 C C . ASN A 1 206 ? 16.228 0.015 -6.418 1.00 90.25 206 ASN A C 1
ATOM 1615 O O . ASN A 1 206 ? 16.970 0.449 -7.294 1.00 90.25 206 ASN A O 1
ATOM 1619 N N . LYS A 1 207 ? 16.275 0.489 -5.163 1.00 89.19 207 LYS A N 1
ATOM 1620 C CA . LYS A 1 207 ? 17.235 1.528 -4.755 1.00 89.19 207 LYS A CA 1
ATOM 1621 C C . LYS A 1 207 ? 18.681 1.098 -5.015 1.00 89.19 207 LYS A C 1
ATOM 1623 O O . LYS A 1 207 ? 19.431 1.837 -5.647 1.00 89.19 207 LYS A O 1
ATOM 1628 N N . LYS A 1 208 ? 19.070 -0.107 -4.580 1.00 90.62 208 LYS A N 1
ATOM 1629 C CA . LYS A 1 208 ? 20.430 -0.637 -4.805 1.00 90.62 208 LYS A CA 1
ATOM 1630 C C . LYS A 1 208 ? 20.763 -0.739 -6.295 1.00 90.62 208 LYS A C 1
ATOM 1632 O O . LYS A 1 208 ? 21.876 -0.411 -6.699 1.00 90.62 208 LYS A O 1
ATOM 1637 N N . GLN A 1 209 ? 19.812 -1.193 -7.109 1.00 90.94 209 GLN A N 1
ATOM 1638 C CA . GLN A 1 209 ? 19.992 -1.311 -8.556 1.00 90.94 209 GLN A CA 1
ATOM 1639 C C . GLN A 1 209 ? 20.110 0.059 -9.234 1.00 90.94 209 GLN A C 1
ATOM 1641 O O . GLN A 1 209 ? 20.990 0.241 -10.074 1.00 90.94 209 GLN A O 1
ATOM 1646 N N . ASN A 1 210 ? 19.297 1.037 -8.829 1.00 88.81 210 ASN A N 1
ATOM 1647 C CA . ASN A 1 210 ? 19.345 2.397 -9.364 1.00 88.81 210 ASN A CA 1
ATOM 1648 C C . ASN A 1 210 ? 20.682 3.085 -9.068 1.00 88.81 210 ASN A C 1
ATOM 1650 O O . ASN A 1 210 ? 21.250 3.697 -9.970 1.00 88.81 210 ASN A O 1
ATOM 1654 N N . VAL A 1 211 ? 21.228 2.914 -7.858 1.00 88.31 211 VAL A N 1
ATOM 1655 C CA . VAL A 1 211 ? 22.564 3.426 -7.500 1.00 88.31 211 VAL A CA 1
ATOM 1656 C C . VAL A 1 211 ? 23.638 2.818 -8.404 1.00 88.31 211 VAL A C 1
ATOM 1658 O O . VAL A 1 211 ? 24.380 3.551 -9.054 1.00 88.31 211 VAL A O 1
ATOM 1661 N N . LYS A 1 212 ? 23.663 1.485 -8.549 1.00 91.81 212 LYS A N 1
ATOM 1662 C CA . LYS A 1 212 ? 24.617 0.810 -9.447 1.00 91.81 212 LYS A CA 1
ATOM 1663 C C . LYS A 1 212 ? 24.484 1.291 -10.891 1.00 91.81 212 LYS A C 1
ATOM 1665 O O . LYS A 1 212 ? 25.483 1.551 -11.556 1.00 91.81 212 LYS A O 1
ATOM 1670 N N . ARG A 1 213 ? 23.253 1.431 -11.392 1.00 90.25 213 ARG A N 1
ATOM 1671 C CA . ARG A 1 213 ? 22.995 1.945 -12.744 1.00 90.25 213 ARG A CA 1
ATOM 1672 C C . ARG A 1 213 ? 23.548 3.360 -12.910 1.00 90.25 213 ARG A C 1
ATOM 1674 O O . ARG A 1 213 ? 24.161 3.644 -13.934 1.00 90.25 213 ARG A O 1
ATOM 1681 N N . GLN A 1 214 ? 23.367 4.230 -11.918 1.00 89.62 214 GLN A N 1
ATOM 1682 C CA . GLN A 1 214 ? 23.902 5.590 -11.943 1.00 89.62 214 GLN A CA 1
ATOM 1683 C C . GLN A 1 214 ? 25.437 5.599 -11.965 1.00 89.62 214 GLN A C 1
ATOM 1685 O O . GLN A 1 214 ? 26.020 6.325 -12.767 1.00 89.62 214 GLN A O 1
ATOM 1690 N N . GLU A 1 215 ? 26.094 4.748 -11.175 1.00 92.25 215 GLU A N 1
ATOM 1691 C CA . GLU A 1 215 ? 27.554 4.588 -11.211 1.00 92.25 215 GLU A CA 1
ATOM 1692 C C . GLU A 1 215 ? 28.054 4.148 -12.594 1.00 92.25 215 GLU A C 1
ATOM 1694 O O . GLU A 1 215 ? 29.016 4.717 -13.114 1.00 92.25 215 GLU A O 1
ATOM 1699 N N . TYR A 1 216 ? 27.391 3.171 -13.225 1.00 92.62 216 TYR A N 1
ATOM 1700 C CA . TYR A 1 216 ? 27.734 2.732 -14.582 1.00 92.62 216 TYR A CA 1
ATOM 1701 C C . TYR A 1 216 ? 27.560 3.845 -15.616 1.00 92.62 216 TYR A C 1
ATOM 1703 O O . TYR A 1 216 ? 28.427 4.024 -16.471 1.00 92.62 216 TYR A O 1
ATOM 1711 N N . LEU A 1 217 ? 26.478 4.623 -15.523 1.00 91.00 217 LEU A N 1
ATOM 1712 C CA . LEU A 1 217 ? 26.240 5.757 -16.417 1.00 91.00 217 LEU A CA 1
ATOM 1713 C C . LEU A 1 217 ? 27.314 6.840 -16.262 1.00 91.00 217 LEU A C 1
ATOM 1715 O O . LEU A 1 217 ? 27.776 7.381 -17.264 1.00 91.00 217 LEU A O 1
ATOM 1719 N N . LEU A 1 218 ? 27.745 7.135 -15.033 1.00 91.50 218 LEU A N 1
ATOM 1720 C CA . LEU A 1 218 ? 28.819 8.098 -14.778 1.00 91.50 218 LEU A CA 1
ATOM 1721 C C . LEU A 1 218 ? 30.160 7.612 -15.343 1.00 91.50 218 LEU A C 1
ATOM 1723 O O . LEU A 1 218 ? 30.832 8.369 -16.040 1.00 91.50 218 LEU A O 1
ATOM 1727 N N . LYS A 1 219 ? 30.516 6.339 -15.124 1.00 91.31 219 LYS A N 1
ATOM 1728 C CA . LYS A 1 219 ? 31.734 5.732 -15.692 1.00 91.31 219 LYS A CA 1
ATOM 1729 C C . LYS A 1 219 ? 31.715 5.724 -17.223 1.00 91.31 219 LYS A C 1
ATOM 1731 O O . LYS A 1 219 ? 32.717 6.063 -17.848 1.00 91.31 219 LYS A O 1
ATOM 1736 N N . GLY A 1 220 ? 30.576 5.381 -17.828 1.00 90.81 220 GLY A N 1
ATOM 1737 C CA . GLY A 1 220 ? 30.400 5.408 -19.281 1.00 90.81 220 GLY A CA 1
ATOM 1738 C C . GLY A 1 220 ? 30.562 6.813 -19.865 1.00 90.81 220 GLY A C 1
ATOM 1739 O O . GLY A 1 220 ? 31.271 6.988 -20.852 1.00 90.81 220 GLY A O 1
ATOM 1740 N N . ARG A 1 221 ? 29.981 7.831 -19.214 1.00 89.25 221 ARG A N 1
ATOM 1741 C CA . ARG A 1 221 ? 30.133 9.241 -19.614 1.00 89.25 221 ARG A CA 1
ATOM 1742 C C . ARG A 1 221 ? 31.574 9.733 -19.494 1.00 89.25 221 ARG A C 1
ATOM 1744 O O . ARG A 1 221 ? 32.044 10.411 -20.399 1.00 89.25 221 ARG A O 1
ATOM 1751 N N . ALA A 1 222 ? 32.278 9.370 -18.422 1.00 87.69 222 ALA A N 1
ATOM 1752 C CA . ALA A 1 222 ? 33.687 9.724 -18.253 1.00 87.69 222 ALA A CA 1
ATOM 1753 C C . ALA A 1 222 ? 34.566 9.104 -19.352 1.00 87.69 222 ALA A C 1
ATOM 1755 O O . ALA A 1 222 ? 35.410 9.785 -19.923 1.00 87.69 222 ALA A O 1
ATOM 1756 N N . LYS A 1 223 ? 34.318 7.838 -19.716 1.00 86.31 223 LYS A N 1
ATOM 1757 C CA . LYS A 1 223 ? 35.049 7.170 -20.802 1.00 86.31 223 LYS A CA 1
ATOM 1758 C C . LYS A 1 223 ? 34.821 7.842 -22.161 1.00 86.31 223 LYS A C 1
ATOM 1760 O O . LYS A 1 223 ? 35.783 8.039 -22.891 1.00 86.31 223 LYS A O 1
ATOM 1765 N N . LEU A 1 224 ? 33.577 8.214 -22.479 1.00 81.88 224 LEU A N 1
ATOM 1766 C CA . LEU A 1 224 ? 33.252 8.940 -23.715 1.00 81.88 224 LEU A CA 1
ATOM 1767 C C . LEU A 1 224 ? 33.915 10.321 -23.763 1.00 81.88 224 LEU A C 1
ATOM 1769 O O . LEU A 1 224 ? 34.402 10.722 -24.814 1.00 81.88 224 LEU A O 1
ATOM 1773 N N . LYS A 1 225 ? 33.970 11.026 -22.627 1.00 80.12 225 LYS A N 1
ATOM 1774 C CA . LYS A 1 225 ? 34.631 12.331 -22.537 1.00 80.12 225 LYS A CA 1
ATOM 1775 C C . LYS A 1 225 ? 36.136 12.222 -22.812 1.00 80.12 225 LYS A C 1
ATOM 1777 O O . LYS A 1 225 ? 36.639 12.937 -23.667 1.00 80.12 225 LYS A O 1
ATOM 1782 N N . ASN A 1 226 ? 36.814 11.260 -22.183 1.00 74.19 226 ASN A N 1
ATOM 1783 C CA . ASN A 1 226 ? 38.251 11.049 -22.381 1.00 74.19 226 ASN A CA 1
ATOM 1784 C C . ASN A 1 226 ? 38.595 10.603 -23.816 1.00 74.19 226 ASN A C 1
ATOM 1786 O O . ASN A 1 226 ? 39.654 10.948 -24.323 1.00 74.19 226 ASN A O 1
ATOM 1790 N N . GLN A 1 227 ? 37.713 9.844 -24.477 1.00 70.69 227 GLN A N 1
ATOM 1791 C CA . GLN A 1 227 ? 37.895 9.444 -25.880 1.00 70.69 227 GLN A CA 1
ATOM 1792 C C . GLN A 1 227 ? 37.684 10.607 -26.859 1.00 70.69 227 GLN A C 1
ATOM 1794 O O . GLN A 1 227 ? 38.350 10.655 -27.885 1.00 70.69 227 GLN A O 1
ATOM 1799 N N . GLY A 1 228 ? 36.778 11.538 -26.545 1.00 66.75 228 GLY A N 1
ATOM 1800 C CA . GLY A 1 228 ? 36.588 12.759 -27.332 1.00 66.75 228 GLY A CA 1
ATOM 1801 C C . GLY A 1 228 ? 37.735 13.759 -27.177 1.00 66.75 228 GLY A C 1
ATOM 1802 O O . GLY A 1 228 ? 38.101 14.402 -28.150 1.00 66.75 228 GLY A O 1
ATOM 1803 N N . GLU A 1 229 ? 38.327 13.859 -25.982 1.00 60.84 229 GLU A N 1
ATOM 1804 C CA . GLU A 1 229 ? 39.502 14.708 -25.727 1.00 60.84 229 GLU A CA 1
ATOM 1805 C C . GLU A 1 229 ? 40.767 14.137 -26.397 1.00 60.84 229 GLU A C 1
ATOM 1807 O O . GLU A 1 229 ? 41.486 14.876 -27.055 1.00 60.84 229 GLU A O 1
ATOM 1812 N N . GLN A 1 230 ? 40.989 12.815 -26.358 1.00 57.44 230 GLN A N 1
ATOM 1813 C CA . GLN A 1 230 ? 42.127 12.185 -27.051 1.00 57.44 230 GLN A CA 1
ATOM 1814 C C . GLN A 1 230 ? 42.062 12.269 -28.585 1.00 57.44 230 GLN A C 1
ATOM 1816 O O . GLN A 1 230 ? 43.102 12.234 -29.227 1.00 57.44 230 GLN A O 1
ATOM 1821 N N . ALA A 1 231 ? 40.869 12.377 -29.177 1.00 57.06 231 ALA A N 1
ATOM 1822 C CA . ALA A 1 231 ? 40.709 12.523 -30.626 1.00 57.06 231 ALA A CA 1
ATOM 1823 C C . ALA A 1 231 ? 40.862 13.976 -31.121 1.00 57.06 231 ALA A C 1
ATOM 1825 O O . ALA A 1 231 ? 40.941 14.186 -32.326 1.00 57.06 231 ALA A O 1
ATOM 1826 N N . GLY A 1 232 ? 40.864 14.966 -30.219 1.00 54.72 232 GLY A N 1
ATOM 1827 C CA . GLY A 1 232 ? 41.001 16.390 -30.553 1.00 54.72 232 GLY A CA 1
ATOM 1828 C C . GLY A 1 232 ? 42.421 16.950 -30.421 1.00 54.72 232 GLY A C 1
ATOM 1829 O O . GLY A 1 232 ? 42.658 18.060 -30.878 1.00 54.72 232 GLY A O 1
ATOM 1830 N N . ASP A 1 233 ? 43.347 16.196 -29.820 1.00 53.34 233 ASP A N 1
ATOM 1831 C CA . ASP A 1 233 ? 44.751 16.599 -29.620 1.00 53.34 233 ASP A CA 1
ATOM 1832 C C . ASP A 1 233 ? 45.709 16.039 -30.706 1.00 53.34 233 ASP A C 1
ATOM 1834 O O . ASP A 1 233 ? 46.918 16.250 -30.627 1.00 53.34 233 ASP A O 1
ATOM 1838 N N . GLU A 1 234 ? 45.196 15.320 -31.716 1.00 51.31 234 GLU A N 1
ATOM 1839 C CA . GLU A 1 234 ? 45.975 14.767 -32.848 1.00 51.31 234 GLU A CA 1
ATOM 1840 C C . GLU A 1 234 ? 45.815 15.555 -34.175 1.00 51.31 234 GLU A C 1
ATOM 1842 O O . GLU A 1 234 ? 46.249 15.072 -35.223 1.00 51.31 234 GLU A O 1
ATOM 1847 N N . GLU A 1 235 ? 45.232 16.762 -34.151 1.00 43.53 235 GLU A N 1
ATOM 1848 C CA . GLU A 1 235 ? 45.041 17.647 -35.325 1.00 43.53 235 GLU A CA 1
ATOM 1849 C C . GLU A 1 235 ? 45.865 18.943 -35.215 1.00 43.53 235 GLU A C 1
ATOM 1851 O O . GLU A 1 235 ? 46.485 19.337 -36.233 1.00 43.53 235 GLU A O 1
#

Organism: NCBI:txid210430

Foldseek 3Di:
DDDDDDDDDDDDDDDDDDDDDDDDDDPPPPPPPPDPDDDPDPDDVRVVVCLLPDDQVLWAAEDPPQPLQDPDPVSLVVLLVLQLCLLLAQPQELDDPPDPLCCQAHVCQVVQRHPDHSVLSSVLSSVLSVLLNCCNHGNLSSAPDPDNVLSVLLSVCRHDRSVRLSVLLSVQSNYYVVVVVCSSVVPPSNSSSRHSVVSNVVSVVVSVVVVVVVVVVVVVVVVVVVVVVVVVVPD

Secondary structure (DSSP, 8-state):
-----------------------------------PPPPS-SSHHHHHHHHHT---TT--PPPTT-TTS--SHHHHHHHHHHHHHHHH--TT--S-TTSHHHIIIIITTTTT-SSS-HHHHHHHHHHHHHHHHHHHHH-GGGS----HHHHHHHGGGTT--HHHHHHHHHHHHHH-HHHHHHHHTT-SHHHHHHSHHHHHHHHHHHHHHHHHHHHHHHHHHHHHHHHHHHTTS--